Protein AF-A0AAX6FHN9-F1 (afdb_monomer_lite)

InterPro domains:
  IPR001114 Adenylosuccinate synthetase [MF_00011] (1-241)
  IPR001114 Adenylosuccinate synthetase [PF00709] (82-235)
  IPR001114 Adenylosuccinate synthetase [PTHR11846] (67-235)
  IPR001114 Adenylosuccinate synthetase [SM00788] (79-241)
  IPR018220 Adenylosuccinate synthase, GTP-binding site [PS01266] (86-93)
  IPR027417 P-loop containing nucleoside triphosphate hydrolase [SSF52540] (79-236)
  IPR033128 Adenylosuccinate synthase, active site [PS00513] (209-220)
  IPR042109 Adenylosuccinate synthetase, domain 1 [G3DSA:3.40.440.10] (77-227)

Foldseek 3Di:
DDDDDDDDDDDDDDDDDDDDDDDDDDDPDDDDDDDDDDDDDDDDDDDDDDDDDDDDDDDDDDPDDPPVVVVVLVPDDLDDDDDDPDDDDPQSLAVCCVSLVVHQEDEDAAEEQQHWHWDADPVRDTATDRHWRSNQQPLRHATEYHLRYEYAPVVVVVSCVVCVVVPRDPPPRYHYDQNHFYDDPVLLVVLVVVQVVCPVNHPPDPSRSRVVQVVCVVVVLTDGNNCVVVVVVVVVSVVVD

Structure (mmCIF, N/CA/C/O backbone):
data_AF-A0AAX6FHN9-F1
#
_entry.id   AF-A0AAX6FHN9-F1
#
loop_
_atom_site.group_PDB
_atom_site.id
_atom_site.type_symbol
_atom_site.label_atom_id
_atom_site.label_alt_id
_atom_site.label_comp_id
_atom_site.label_asym_id
_atom_site.label_entity_id
_atom_site.label_seq_id
_atom_site.pdbx_PDB_ins_code
_atom_site.Cartn_x
_atom_site.Cartn_y
_atom_site.Cartn_z
_atom_site.occupancy
_atom_site.B_iso_or_equiv
_atom_site.auth_seq_id
_atom_site.auth_comp_id
_atom_site.auth_asym_id
_atom_site.auth_atom_id
_atom_site.pdbx_PDB_model_num
ATOM 1 N N . MET A 1 1 ? 53.311 -1.504 -3.542 1.00 23.70 1 MET A N 1
ATOM 2 C CA . MET A 1 1 ? 54.221 -2.118 -4.532 1.00 23.70 1 MET A CA 1
ATOM 3 C C . MET A 1 1 ? 53.668 -3.511 -4.837 1.00 23.70 1 MET A C 1
ATOM 5 O O . MET A 1 1 ? 53.338 -4.208 -3.892 1.00 23.70 1 MET A O 1
ATOM 9 N N . VAL A 1 2 ? 53.443 -3.776 -6.130 1.00 21.58 2 VAL A N 1
ATOM 10 C CA . VAL A 1 2 ? 52.992 -4.984 -6.888 1.00 21.58 2 VAL A CA 1
ATOM 11 C C . VAL A 1 2 ? 53.207 -6.330 -6.136 1.00 21.58 2 VAL A C 1
ATOM 13 O O . VAL A 1 2 ? 54.227 -6.459 -5.478 1.00 21.58 2 VAL A O 1
ATOM 16 N N . ALA A 1 3 ? 52.339 -7.361 -6.141 1.00 22.22 3 ALA A N 1
ATOM 17 C CA . ALA A 1 3 ? 51.815 -8.104 -7.298 1.00 22.22 3 ALA A CA 1
ATOM 18 C C . ALA A 1 3 ? 50.735 -9.172 -6.938 1.00 22.22 3 ALA A C 1
ATOM 20 O O . ALA A 1 3 ? 50.858 -9.848 -5.924 1.00 22.22 3 ALA A O 1
ATOM 21 N N . THR A 1 4 ? 49.773 -9.357 -7.860 1.00 26.62 4 THR A N 1
ATOM 22 C CA . THR A 1 4 ? 49.170 -10.611 -8.404 1.00 26.62 4 THR A CA 1
ATOM 23 C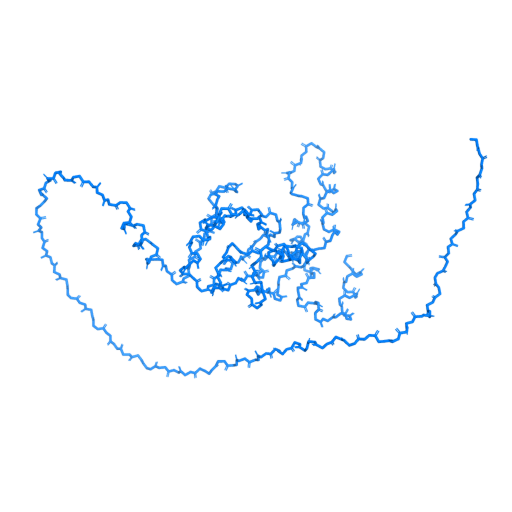 C . THR A 1 4 ? 48.577 -11.736 -7.534 1.00 26.62 4 THR A C 1
ATOM 25 O O . THR A 1 4 ? 49.255 -12.315 -6.695 1.00 26.62 4 THR A O 1
ATOM 28 N N . GLY A 1 5 ? 47.390 -12.216 -7.950 1.00 26.52 5 GLY A N 1
ATOM 29 C CA . GLY A 1 5 ? 46.959 -13.615 -7.780 1.00 26.52 5 GLY A CA 1
ATOM 30 C C . GLY A 1 5 ? 45.456 -13.847 -7.995 1.00 26.52 5 GLY A C 1
ATOM 31 O O . GLY A 1 5 ? 44.655 -13.506 -7.135 1.00 26.52 5 GLY A O 1
ATOM 32 N N . ALA A 1 6 ? 45.076 -14.428 -9.136 1.00 31.03 6 ALA A N 1
ATOM 33 C CA . ALA A 1 6 ? 43.717 -14.868 -9.464 1.00 31.03 6 ALA A CA 1
ATOM 34 C C . ALA A 1 6 ? 43.419 -16.273 -8.904 1.00 31.03 6 ALA A C 1
ATOM 36 O O . ALA A 1 6 ? 44.314 -17.112 -8.932 1.00 31.03 6 ALA A O 1
ATOM 37 N N . ALA A 1 7 ? 42.170 -16.543 -8.495 1.00 30.09 7 ALA A N 1
ATOM 38 C CA . ALA A 1 7 ? 41.490 -17.843 -8.640 1.00 30.09 7 ALA A CA 1
ATOM 39 C C . ALA A 1 7 ? 40.032 -17.774 -8.133 1.00 30.09 7 ALA A C 1
ATOM 41 O O . ALA A 1 7 ? 39.759 -17.396 -6.998 1.00 30.09 7 ALA A O 1
ATOM 42 N N . THR A 1 8 ? 39.101 -18.173 -8.994 1.00 34.66 8 THR A N 1
ATOM 43 C CA . THR A 1 8 ? 37.700 -18.532 -8.710 1.00 34.66 8 THR A CA 1
ATOM 44 C C . THR A 1 8 ? 37.586 -19.805 -7.863 1.00 34.66 8 THR A C 1
ATOM 46 O O . THR A 1 8 ? 38.362 -20.729 -8.110 1.00 34.66 8 THR A O 1
ATOM 49 N N . PRO A 1 9 ? 36.548 -19.959 -7.017 1.00 33.69 9 PRO A N 1
ATOM 50 C CA . PRO A 1 9 ? 36.094 -21.275 -6.589 1.00 33.69 9 PRO A CA 1
ATOM 51 C C . PRO A 1 9 ? 34.720 -21.630 -7.179 1.00 33.69 9 PRO A C 1
ATOM 53 O O . PRO A 1 9 ? 33.733 -20.907 -7.046 1.00 33.69 9 PRO A O 1
ATOM 56 N N . THR A 1 10 ? 34.690 -22.789 -7.826 1.00 31.02 10 THR A N 1
ATOM 57 C CA . THR A 1 10 ? 33.520 -23.599 -8.178 1.00 31.02 10 THR A CA 1
ATOM 58 C C . THR A 1 10 ? 32.867 -24.170 -6.914 1.00 31.02 10 THR A C 1
ATOM 60 O O . THR A 1 10 ? 33.570 -24.722 -6.069 1.00 31.02 10 THR A O 1
ATOM 63 N N . LEU A 1 11 ? 31.540 -24.067 -6.784 1.00 34.53 11 LEU A N 1
ATOM 64 C CA . LEU A 1 11 ? 30.763 -24.692 -5.706 1.00 34.53 11 LEU A CA 1
ATOM 65 C C . LEU A 1 11 ? 30.189 -26.034 -6.176 1.00 34.53 11 LEU A C 1
ATOM 67 O O . LEU A 1 11 ? 29.468 -26.087 -7.171 1.00 34.53 11 LEU A O 1
ATOM 71 N N . ASP A 1 12 ? 30.519 -27.091 -5.437 1.00 28.22 12 ASP A N 1
ATOM 72 C CA . ASP A 1 12 ? 30.036 -28.462 -5.618 1.00 28.22 12 ASP A CA 1
ATOM 73 C C . ASP A 1 12 ? 28.761 -28.687 -4.764 1.00 28.22 12 ASP A C 1
ATOM 75 O O . ASP A 1 12 ? 28.705 -28.196 -3.629 1.00 28.22 12 ASP A O 1
ATOM 79 N N . PRO A 1 13 ? 27.713 -29.383 -5.252 1.00 34.19 13 PRO A N 1
ATOM 80 C CA . PRO A 1 13 ? 26.389 -29.358 -4.645 1.00 34.19 13 PRO A CA 1
ATOM 81 C C . PRO A 1 13 ? 26.069 -30.652 -3.884 1.00 34.19 13 PRO A C 1
ATOM 83 O O . PRO A 1 13 ? 25.218 -31.418 -4.316 1.00 34.19 13 PRO A O 1
ATOM 86 N N . THR A 1 14 ? 26.675 -30.903 -2.722 1.00 34.16 14 THR A N 1
ATOM 87 C CA . THR A 1 14 ? 26.220 -31.995 -1.833 1.00 34.16 14 THR A CA 1
ATOM 88 C C . THR A 1 14 ? 26.536 -31.730 -0.359 1.00 34.16 14 THR A C 1
ATOM 90 O O . THR A 1 14 ? 27.521 -32.235 0.170 1.00 34.16 14 THR A O 1
ATOM 93 N N . SER A 1 15 ? 25.666 -30.993 0.338 1.00 27.16 15 SER A N 1
ATOM 94 C CA . SER A 1 15 ? 25.536 -31.083 1.804 1.00 27.16 15 SER A CA 1
ATOM 95 C C . SER A 1 15 ? 24.219 -30.455 2.281 1.00 27.16 15 SER A C 1
ATOM 97 O O . SER A 1 15 ? 24.188 -29.325 2.762 1.00 27.16 15 SER A O 1
ATOM 99 N N . PHE A 1 16 ? 23.109 -31.182 2.150 1.00 28.16 16 PHE A N 1
ATOM 100 C CA . PHE A 1 16 ? 21.873 -30.877 2.877 1.00 28.16 16 PHE A CA 1
ATOM 101 C C . PHE A 1 16 ? 21.654 -31.983 3.910 1.00 28.16 16 PHE A C 1
ATOM 103 O O . PHE A 1 16 ? 21.097 -33.038 3.611 1.00 28.16 16 PHE A O 1
ATOM 110 N N . SER A 1 17 ? 22.153 -31.762 5.127 1.00 28.03 17 SER A N 1
ATOM 111 C CA . SER A 1 17 ? 21.820 -32.588 6.284 1.00 28.03 17 SER A CA 1
ATOM 112 C C . SER A 1 17 ? 20.508 -32.109 6.900 1.00 28.03 17 SER A C 1
ATOM 114 O O . SER A 1 17 ? 20.312 -30.931 7.186 1.00 28.03 17 SER A O 1
ATOM 116 N N . SER A 1 18 ? 19.624 -33.076 7.086 1.00 28.38 18 SER A N 1
ATOM 117 C CA . SER A 1 18 ? 18.276 -33.025 7.637 1.00 28.38 18 SER A CA 1
ATOM 118 C C . SER A 1 18 ? 18.149 -32.492 9.072 1.00 28.38 18 SER A C 1
ATOM 120 O O . SER A 1 18 ? 19.030 -32.701 9.901 1.00 28.38 18 SER A O 1
ATOM 122 N N . SER A 1 19 ? 16.928 -32.018 9.364 1.00 25.41 19 SER A N 1
ATOM 123 C CA . SER A 1 19 ? 16.314 -31.621 10.650 1.00 25.41 19 SER A CA 1
ATOM 124 C C . SER A 1 19 ? 16.340 -30.102 10.884 1.00 25.41 19 SER A C 1
ATOM 126 O O . SER A 1 19 ? 17.380 -29.473 10.869 1.00 25.41 19 SER A O 1
ATOM 128 N N . SER A 1 20 ? 15.210 -29.412 11.028 1.00 27.66 20 SER A N 1
ATOM 129 C CA . SER A 1 20 ? 14.087 -29.712 11.913 1.00 27.66 20 SER A CA 1
ATOM 130 C C . SER A 1 20 ? 12.792 -29.010 11.453 1.00 27.66 20 SER A C 1
ATOM 132 O O . SER A 1 20 ? 12.779 -28.142 10.587 1.00 27.66 20 SER A O 1
ATOM 134 N N . ARG A 1 21 ? 11.674 -29.494 11.995 1.00 26.92 21 ARG A N 1
ATOM 135 C CA . ARG A 1 21 ? 10.278 -29.286 11.585 1.00 26.92 21 ARG A CA 1
ATOM 136 C C . ARG A 1 21 ? 9.822 -27.826 11.656 1.00 26.92 21 ARG A C 1
ATOM 138 O O . ARG A 1 21 ? 9.913 -27.207 12.707 1.00 26.92 21 ARG A O 1
ATOM 145 N N . CYS A 1 22 ? 9.144 -27.370 10.606 1.00 26.81 22 CYS A N 1
ATOM 146 C CA . CYS A 1 22 ? 8.198 -26.260 10.672 1.00 26.81 22 CYS A CA 1
ATOM 147 C C . CYS A 1 22 ? 6.777 -26.823 10.499 1.00 26.81 22 CYS A C 1
ATOM 149 O O . CYS A 1 22 ? 6.495 -27.409 9.451 1.00 26.81 22 CYS A O 1
ATOM 151 N N . PRO A 1 23 ? 5.868 -26.701 11.483 1.00 32.91 23 PRO A N 1
ATOM 152 C CA . PRO A 1 23 ? 4.467 -27.002 11.262 1.00 32.91 23 PRO A CA 1
ATOM 153 C C . PRO A 1 23 ? 3.638 -25.733 11.455 1.00 32.91 23 PRO A C 1
ATOM 155 O O . PRO A 1 23 ? 3.250 -25.423 12.574 1.00 32.91 23 PRO A O 1
ATOM 158 N N . ARG A 1 24 ? 3.292 -25.031 10.371 1.00 28.05 24 ARG A N 1
ATOM 159 C CA . ARG A 1 24 ? 2.046 -24.246 10.315 1.00 28.05 24 ARG A CA 1
ATOM 160 C C . ARG A 1 24 ? 1.399 -24.419 8.947 1.00 28.05 24 ARG A C 1
ATOM 162 O O . ARG A 1 24 ? 1.746 -23.767 7.969 1.00 28.05 24 ARG A O 1
ATOM 169 N N . ARG A 1 25 ? 0.470 -25.376 8.900 1.00 27.17 25 ARG A N 1
ATOM 170 C CA . ARG A 1 25 ? -0.484 -25.572 7.808 1.00 27.17 25 ARG A CA 1
ATOM 171 C C . ARG A 1 25 ? -1.287 -24.284 7.620 1.00 27.17 25 ARG A C 1
ATOM 173 O O . ARG A 1 25 ? -1.947 -23.837 8.553 1.00 27.17 25 ARG A O 1
ATOM 180 N N . PHE A 1 26 ? -1.274 -23.740 6.409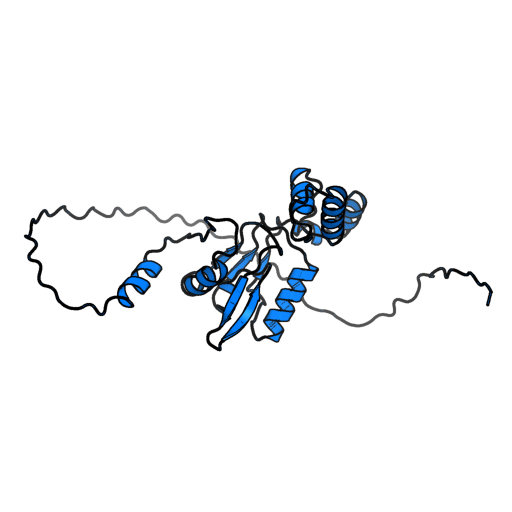 1.00 26.72 26 PHE A N 1
ATOM 181 C CA . PHE A 1 26 ? -2.297 -22.803 5.955 1.00 26.72 26 PHE A CA 1
ATOM 182 C C . PHE A 1 26 ? -3.621 -23.565 5.863 1.00 26.72 26 PHE A C 1
ATOM 184 O O . PHE A 1 26 ? -3.808 -24.387 4.967 1.00 26.72 26 PHE A O 1
ATOM 191 N N . ASN A 1 27 ? -4.527 -23.327 6.809 1.00 26.12 27 ASN A N 1
ATOM 192 C CA . ASN A 1 27 ? -5.896 -23.813 6.716 1.00 26.12 27 ASN A CA 1
ATOM 193 C C . ASN A 1 27 ? -6.714 -22.715 6.026 1.00 26.12 27 ASN A C 1
ATOM 195 O O . ASN A 1 27 ? -7.140 -21.752 6.659 1.00 26.12 27 ASN A O 1
ATOM 199 N N . ALA A 1 28 ? -6.873 -22.816 4.707 1.00 33.00 28 ALA A N 1
ATOM 200 C CA . ALA A 1 28 ? -7.785 -21.957 3.962 1.00 33.00 28 ALA A CA 1
ATOM 201 C C . ALA A 1 28 ? -9.222 -22.422 4.244 1.00 33.00 28 ALA A C 1
ATOM 203 O O . ALA A 1 28 ? -9.753 -23.301 3.567 1.00 33.00 28 ALA A O 1
ATOM 204 N N . GLY A 1 29 ? -9.825 -21.864 5.295 1.00 26.36 29 GLY A N 1
ATOM 205 C CA . GLY A 1 29 ? -11.238 -22.043 5.606 1.00 26.36 29 GLY A CA 1
ATOM 206 C C . GLY A 1 29 ? -12.097 -21.401 4.522 1.00 26.36 29 GLY A C 1
ATOM 207 O O . GLY A 1 29 ? -12.174 -20.182 4.407 1.00 26.36 29 GLY A O 1
ATOM 208 N N . PHE A 1 30 ? -12.719 -22.240 3.705 1.00 34.41 30 PHE A N 1
ATOM 209 C CA . PHE A 1 30 ? -13.700 -21.863 2.700 1.00 34.41 30 PHE A CA 1
ATOM 210 C C . PHE A 1 30 ? -15.058 -21.712 3.397 1.00 34.41 30 PHE A C 1
ATOM 212 O O . PHE A 1 30 ? -15.614 -22.708 3.858 1.00 34.41 30 PHE A O 1
ATOM 219 N N . LEU A 1 31 ? -15.609 -20.497 3.478 1.00 28.62 31 LEU A N 1
ATOM 220 C CA . LEU A 1 31 ? -17.007 -20.301 3.871 1.00 28.62 31 LEU A CA 1
ATOM 221 C C . LEU A 1 31 ? -17.810 -19.841 2.652 1.00 28.62 31 LEU A C 1
ATOM 223 O O . LEU A 1 31 ? -17.699 -18.713 2.178 1.00 28.62 31 LEU A O 1
ATOM 227 N N . LYS A 1 32 ? -18.602 -20.769 2.116 1.00 29.52 32 LYS A N 1
ATOM 228 C CA . LYS A 1 32 ? -19.580 -20.542 1.053 1.00 29.52 32 LYS A CA 1
ATOM 229 C C . LYS A 1 32 ? -20.821 -19.926 1.715 1.00 29.52 32 LYS A C 1
ATOM 231 O O . LYS A 1 32 ? -21.483 -20.605 2.493 1.00 29.52 32 LYS A O 1
ATOM 236 N N . MET A 1 33 ? -21.108 -18.650 1.459 1.00 29.11 33 MET A N 1
ATOM 237 C CA . MET A 1 33 ? -22.317 -17.984 1.970 1.00 29.11 33 MET A CA 1
ATOM 238 C C . MET A 1 33 ? -23.579 -18.640 1.371 1.00 29.11 33 MET A C 1
ATOM 240 O O . MET A 1 33 ? -23.647 -18.776 0.145 1.00 29.11 33 MET A O 1
ATOM 244 N N . PRO A 1 34 ? -24.582 -19.041 2.175 1.00 30.53 34 PRO A N 1
ATOM 245 C CA . PRO A 1 34 ? -25.867 -19.485 1.653 1.00 30.53 34 PRO A CA 1
ATOM 246 C C . PRO A 1 34 ? -26.721 -18.274 1.263 1.00 30.53 34 PRO A C 1
ATOM 248 O O . PRO A 1 34 ? -26.955 -17.363 2.054 1.00 30.53 34 PRO A O 1
ATOM 251 N N . THR A 1 35 ? -27.206 -18.271 0.026 1.00 32.78 35 THR A N 1
ATOM 252 C CA . THR A 1 35 ? -28.190 -17.308 -0.469 1.00 32.78 35 THR A CA 1
ATOM 253 C C . THR A 1 35 ? -29.560 -17.691 0.093 1.00 32.78 35 THR A C 1
ATOM 255 O O . THR A 1 35 ? -30.188 -18.628 -0.394 1.00 32.78 35 THR A O 1
ATOM 258 N N . GLN A 1 36 ? -30.027 -16.996 1.130 1.00 33.56 36 GLN A N 1
ATOM 259 C CA . GLN A 1 36 ? -31.427 -17.050 1.555 1.00 33.56 36 GLN A CA 1
ATOM 260 C C . GLN A 1 36 ? -32.093 -15.711 1.233 1.00 33.56 36 GLN A C 1
ATOM 262 O O . GLN A 1 36 ? -31.712 -14.667 1.759 1.00 33.56 36 GLN A O 1
ATOM 267 N N . LEU A 1 37 ? -33.067 -15.755 0.319 1.00 32.59 37 LEU A N 1
ATOM 268 C CA . LEU A 1 37 ? -33.987 -14.654 0.045 1.00 32.59 37 LEU A CA 1
ATOM 269 C C . LEU A 1 37 ? -34.859 -14.397 1.283 1.00 32.59 37 LEU A C 1
ATOM 271 O O . LEU A 1 37 ? -35.509 -15.319 1.774 1.00 32.59 37 LEU A O 1
ATOM 275 N N . LEU A 1 38 ? -34.937 -13.141 1.723 1.00 32.97 38 LEU A N 1
ATOM 276 C CA . LEU A 1 38 ? -35.973 -12.657 2.640 1.00 32.97 38 LEU A CA 1
ATOM 277 C C . LEU A 1 38 ? -36.993 -11.804 1.862 1.00 32.97 38 LEU A C 1
ATOM 279 O O . LEU A 1 38 ? -36.591 -11.062 0.961 1.00 32.97 38 LEU A O 1
ATOM 283 N N . PRO A 1 39 ? -38.301 -11.902 2.167 1.00 31.27 39 PRO A N 1
ATOM 284 C CA . PRO A 1 39 ? -39.349 -11.212 1.423 1.00 31.27 39 PRO A CA 1
ATOM 285 C C . PRO A 1 39 ? -39.454 -9.728 1.801 1.00 31.27 39 PRO A C 1
ATOM 287 O O . PRO A 1 39 ? -39.209 -9.327 2.938 1.00 31.27 39 PRO A O 1
ATOM 290 N N . ALA A 1 40 ? -39.854 -8.917 0.821 1.00 35.28 40 ALA A N 1
ATOM 291 C CA . ALA A 1 40 ? -40.070 -7.484 0.956 1.00 35.28 40 ALA A CA 1
ATOM 292 C C . ALA A 1 40 ? -41.289 -7.180 1.843 1.00 35.28 40 ALA A C 1
ATOM 294 O O . ALA A 1 40 ? -42.410 -7.564 1.520 1.00 35.28 40 ALA A O 1
ATOM 295 N N . THR A 1 41 ? -41.077 -6.441 2.932 1.00 32.59 41 THR A N 1
ATOM 296 C CA . THR A 1 41 ? -42.153 -5.796 3.696 1.00 32.59 41 THR A CA 1
ATOM 297 C C . THR A 1 41 ? -42.128 -4.294 3.443 1.00 32.59 41 THR A C 1
ATOM 299 O O . THR A 1 41 ? -41.147 -3.621 3.769 1.00 32.59 41 THR A O 1
ATOM 302 N N . GLU A 1 42 ? -43.215 -3.789 2.864 1.00 38.91 42 GLU A N 1
ATOM 303 C CA . GLU A 1 42 ? -43.507 -2.372 2.659 1.00 38.91 42 GLU A CA 1
ATOM 304 C C . GLU A 1 42 ? -43.404 -1.583 3.973 1.00 38.91 42 GLU A C 1
ATOM 306 O O . GLU A 1 42 ? -43.927 -1.997 5.009 1.00 38.91 42 GLU A O 1
ATOM 311 N N . ARG A 1 43 ? -42.757 -0.412 3.938 1.00 31.78 43 ARG A N 1
ATOM 312 C CA . ARG A 1 43 ? -42.855 0.586 5.011 1.00 31.78 43 ARG A CA 1
ATOM 313 C C . ARG A 1 43 ? -43.285 1.931 4.437 1.00 31.78 43 ARG A C 1
ATOM 315 O O . ARG A 1 43 ? -42.638 2.511 3.571 1.00 31.78 43 ARG A O 1
ATOM 322 N N . SER A 1 44 ? -44.428 2.374 4.944 1.00 29.41 44 SER A N 1
ATOM 323 C CA . SER A 1 44 ? -45.159 3.605 4.663 1.00 29.41 44 SER A CA 1
ATOM 324 C C . SER A 1 44 ? -44.344 4.882 4.906 1.00 29.41 44 SER A C 1
ATOM 326 O O . SER A 1 44 ? -43.624 4.991 5.898 1.00 29.41 44 SER A O 1
ATOM 328 N N . ARG A 1 45 ? -44.533 5.883 4.036 1.00 32.31 45 ARG A N 1
ATOM 329 C CA . ARG A 1 45 ? -43.996 7.251 4.175 1.00 32.31 45 ARG A CA 1
ATOM 330 C C . ARG A 1 45 ? -44.619 7.982 5.380 1.00 32.31 45 ARG A C 1
ATOM 332 O O . ARG A 1 45 ? -45.834 7.880 5.551 1.00 32.31 45 ARG A O 1
ATOM 339 N N . PRO A 1 46 ? -43.866 8.785 6.156 1.00 35.97 46 PRO A N 1
ATOM 340 C CA . PRO A 1 46 ? -44.461 9.686 7.138 1.00 35.97 46 PRO A CA 1
ATOM 341 C C . PRO A 1 46 ? -44.936 11.003 6.479 1.00 35.97 46 PRO A C 1
ATOM 343 O O . PRO A 1 46 ? -44.447 11.369 5.406 1.00 35.97 46 PRO A O 1
ATOM 346 N N . PRO A 1 47 ? -45.902 11.719 7.088 1.00 34.56 47 PRO A N 1
ATOM 347 C CA . PRO A 1 47 ? -46.597 12.835 6.452 1.00 34.56 47 PRO A CA 1
ATOM 348 C C . PRO A 1 47 ? -45.828 14.161 6.545 1.00 34.56 47 PRO A C 1
ATOM 350 O O . PRO A 1 47 ? -45.170 14.466 7.538 1.00 34.56 47 PRO A O 1
ATOM 353 N N . SER A 1 48 ? -45.994 14.996 5.518 1.00 35.34 48 SER A N 1
ATOM 354 C CA . SER A 1 48 ? -45.526 16.381 5.467 1.00 35.34 48 SER A CA 1
ATOM 355 C C . SER A 1 48 ? -46.306 17.267 6.444 1.00 35.34 48 SER A C 1
ATOM 357 O O . SER A 1 48 ? -47.521 17.419 6.303 1.00 35.34 48 SER A O 1
ATOM 359 N N . ARG A 1 49 ? -45.620 17.912 7.394 1.00 32.09 49 ARG A N 1
ATOM 360 C CA . ARG A 1 49 ? -46.195 18.990 8.211 1.00 32.09 49 ARG A CA 1
ATOM 361 C C . ARG A 1 49 ? -45.416 20.285 8.026 1.00 32.09 49 ARG A C 1
ATOM 363 O O . ARG A 1 49 ? -44.283 20.429 8.466 1.00 32.09 49 ARG A O 1
ATOM 370 N N . SER A 1 50 ? -46.082 21.233 7.381 1.00 40.03 50 SER A N 1
ATOM 371 C CA . SER A 1 50 ? -45.724 22.643 7.313 1.00 40.03 50 SER A CA 1
ATOM 372 C C . SER A 1 50 ? -45.923 23.310 8.672 1.00 40.03 50 SER A C 1
ATOM 374 O O . SER A 1 50 ? -47.050 23.335 9.159 1.00 40.03 50 SER A O 1
ATOM 376 N N . PHE A 1 51 ? -44.890 23.932 9.236 1.00 30.52 51 PHE A N 1
ATOM 377 C CA . PHE A 1 51 ? -45.071 24.985 10.237 1.00 30.52 51 PHE A CA 1
ATOM 378 C C . PHE A 1 51 ? -43.980 26.046 10.086 1.00 30.52 51 PHE A C 1
ATOM 380 O O . PHE A 1 51 ? -42.820 25.840 10.429 1.00 30.52 51 PHE A O 1
ATOM 387 N N . ARG A 1 52 ? -44.382 27.209 9.559 1.00 41.88 52 ARG A N 1
ATOM 388 C CA . ARG A 1 52 ? -43.632 28.460 9.683 1.00 41.88 52 ARG A CA 1
ATOM 389 C C . ARG A 1 52 ? -43.541 28.811 11.168 1.00 41.88 52 ARG A C 1
ATOM 391 O O . ARG A 1 52 ? -44.578 28.960 11.815 1.00 41.88 52 ARG A O 1
ATOM 398 N N . LYS A 1 53 ? -42.333 29.030 11.686 1.00 32.34 53 LYS A N 1
ATOM 399 C CA . LYS A 1 53 ? -42.132 29.803 12.914 1.00 32.34 53 LYS A CA 1
ATOM 400 C C . LYS A 1 53 ? -40.948 30.753 12.754 1.00 32.34 53 LYS A C 1
ATOM 402 O O . LYS A 1 53 ? -39.953 30.454 12.109 1.00 32.34 53 LYS A O 1
ATOM 407 N N . ARG A 1 54 ? -41.203 31.947 13.268 1.00 33.12 54 ARG A N 1
ATOM 408 C CA . ARG A 1 54 ? -40.487 33.214 13.174 1.00 33.12 54 ARG A CA 1
ATOM 409 C C . ARG A 1 54 ? -39.125 33.109 13.874 1.00 33.12 54 ARG A C 1
ATOM 411 O O . ARG A 1 54 ? -39.081 32.623 14.998 1.00 33.12 54 ARG A O 1
ATOM 418 N N . LEU A 1 55 ? -38.050 33.546 13.210 1.00 30.25 55 LEU A N 1
ATOM 419 C CA . LEU A 1 55 ? -36.740 33.737 13.836 1.00 30.25 55 LEU A CA 1
ATOM 420 C C . LEU A 1 55 ? -36.822 34.921 14.803 1.00 30.25 55 LEU A C 1
ATOM 422 O O . LEU A 1 55 ? -37.074 36.045 14.374 1.00 30.25 55 LEU A O 1
ATOM 426 N N . GLU A 1 56 ? -36.557 34.666 16.077 1.00 31.03 56 GLU A N 1
ATOM 427 C CA . GLU A 1 56 ? -36.065 35.679 17.006 1.00 31.03 56 GLU A CA 1
ATOM 428 C C . GLU A 1 56 ? -34.628 35.305 17.365 1.00 31.03 56 GLU A C 1
ATOM 430 O O . GLU A 1 56 ? -34.336 34.182 17.776 1.00 31.03 56 GLU A O 1
ATOM 435 N N . CYS A 1 57 ? -33.723 36.246 17.114 1.00 27.34 57 CYS A N 1
ATOM 436 C CA . CYS A 1 57 ? -32.306 36.134 17.405 1.00 27.34 57 CYS A CA 1
ATOM 437 C C . CYS A 1 57 ? -32.098 36.562 18.861 1.00 27.34 57 CYS A C 1
ATOM 439 O O . CYS A 1 57 ? -32.320 37.724 19.192 1.00 27.34 57 CYS A O 1
ATOM 441 N N . SER A 1 58 ? -31.688 35.634 19.723 1.00 27.91 58 SER A N 1
ATOM 442 C CA . SER A 1 58 ? -31.136 35.965 21.035 1.00 27.91 58 SER A CA 1
ATOM 443 C C . SER A 1 58 ? -29.801 35.255 21.180 1.00 27.91 58 SER A C 1
ATOM 445 O O . SER A 1 58 ? -29.712 34.029 21.096 1.00 27.91 58 SER A O 1
ATOM 447 N N . ALA A 1 59 ? -28.751 36.062 21.299 1.00 42.75 59 ALA A N 1
ATOM 448 C CA . ALA A 1 59 ? -27.382 35.623 21.460 1.00 42.75 59 ALA A CA 1
ATOM 449 C C . ALA A 1 59 ? -27.218 34.924 22.814 1.00 42.75 59 ALA A C 1
ATOM 451 O O . ALA A 1 59 ? -27.361 35.553 23.861 1.00 42.75 59 ALA A O 1
ATOM 452 N N . VAL A 1 60 ? -26.871 33.637 22.789 1.00 33.12 60 VAL A N 1
ATOM 453 C CA . VAL A 1 60 ? -26.382 32.916 23.967 1.00 33.12 60 VAL A CA 1
ATOM 454 C C . VAL A 1 60 ? -25.123 32.151 23.572 1.00 33.12 60 VAL A C 1
ATOM 456 O O . VAL A 1 60 ? -25.088 31.453 22.560 1.00 33.12 60 VAL A O 1
ATOM 459 N N . ALA A 1 61 ? -24.070 32.375 24.354 1.00 39.50 61 ALA A N 1
ATOM 460 C CA . ALA A 1 61 ? -22.712 31.892 24.160 1.00 39.50 61 ALA A CA 1
ATOM 461 C C . ALA A 1 61 ? -22.632 30.369 23.958 1.00 39.50 61 ALA A C 1
ATOM 463 O O . ALA A 1 61 ? -23.275 29.599 24.668 1.00 39.50 61 ALA A O 1
ATOM 464 N N . ALA A 1 62 ? -21.804 29.946 23.002 1.00 35.41 62 ALA A N 1
ATOM 465 C CA . ALA A 1 62 ? -21.635 28.552 22.619 1.00 35.41 62 ALA A CA 1
ATOM 466 C C . ALA A 1 62 ? -20.542 27.841 23.437 1.00 35.41 62 ALA A C 1
ATOM 468 O O . ALA A 1 62 ? -19.381 28.251 23.393 1.00 35.41 62 ALA A O 1
ATOM 469 N N . PRO A 1 63 ? -20.860 26.679 24.028 1.00 43.66 63 PRO A N 1
ATOM 470 C CA . PRO A 1 63 ? -19.942 25.560 24.123 1.00 43.66 63 PRO A CA 1
ATOM 471 C C . PRO A 1 63 ? -20.486 24.432 23.226 1.00 43.66 63 PRO A C 1
ATOM 473 O O . PRO A 1 63 ? -21.220 23.568 23.688 1.00 43.66 63 PRO A O 1
ATOM 476 N N . ALA A 1 64 ? -20.190 24.464 21.919 1.00 40.66 64 ALA A N 1
ATOM 477 C CA . ALA A 1 64 ? -20.824 23.566 20.933 1.00 40.66 64 ALA A CA 1
ATOM 478 C C . ALA A 1 64 ? -19.852 22.739 20.063 1.00 40.66 64 ALA A C 1
ATOM 480 O O . ALA A 1 64 ? -20.284 22.036 19.158 1.00 40.66 64 ALA A O 1
ATOM 481 N N . ALA A 1 65 ? -18.539 22.773 20.313 1.00 46.81 65 ALA A N 1
ATOM 482 C CA . ALA A 1 65 ? -17.572 22.171 19.383 1.00 46.81 65 ALA A CA 1
ATOM 483 C C . ALA A 1 65 ? -17.383 20.643 19.526 1.00 46.81 65 ALA A C 1
ATOM 485 O O . ALA A 1 65 ? -16.903 19.996 18.596 1.00 46.81 65 ALA A O 1
ATOM 486 N N . VAL A 1 66 ? -17.730 20.055 20.678 1.00 49.19 66 VAL A N 1
ATOM 487 C CA . VAL A 1 66 ? -17.525 18.612 20.930 1.00 49.19 66 VAL A CA 1
ATOM 488 C C . VAL A 1 66 ? -18.718 17.780 20.436 1.00 49.19 66 VAL A C 1
ATOM 490 O O . VAL A 1 66 ? -18.518 16.696 19.897 1.00 49.19 66 VAL A O 1
ATOM 493 N N . GLY A 1 67 ? -19.943 18.314 20.533 1.00 44.94 67 GLY A N 1
ATOM 494 C CA . GLY A 1 67 ? -21.170 17.629 20.104 1.00 44.94 67 GLY A CA 1
ATOM 495 C C . GLY A 1 67 ? -21.305 17.484 18.583 1.00 44.94 67 GLY A C 1
ATOM 496 O O . GLY A 1 67 ? -21.605 16.398 18.100 1.00 44.94 67 GLY A O 1
ATOM 497 N N . GLU A 1 68 ? -20.984 18.531 17.813 1.00 55.97 68 GLU A N 1
ATOM 498 C CA . GLU A 1 68 ? -21.069 18.490 16.340 1.00 55.97 68 GLU A CA 1
ATOM 499 C C . GLU A 1 68 ? -20.087 17.495 15.697 1.00 55.97 68 GLU A C 1
ATOM 501 O O . GLU A 1 68 ? -20.361 16.941 14.631 1.00 55.97 68 GLU A O 1
ATOM 506 N N . LYS A 1 69 ? -18.914 17.272 16.309 1.00 54.69 69 LYS A N 1
ATOM 507 C CA . LYS A 1 69 ? -17.893 16.363 15.758 1.00 54.69 69 LYS A CA 1
ATOM 508 C C . LYS A 1 69 ? -18.337 14.903 15.804 1.00 54.69 69 LYS A C 1
ATOM 510 O O . LYS A 1 69 ? -18.124 14.191 14.827 1.00 54.69 69 LYS A O 1
ATOM 515 N N . ALA A 1 70 ? -18.960 14.479 16.903 1.00 58.53 70 ALA A N 1
ATOM 516 C CA . ALA A 1 70 ? -19.453 13.114 17.060 1.00 58.53 70 ALA A CA 1
ATOM 517 C C . ALA A 1 70 ? -20.615 12.814 16.093 1.00 58.53 70 ALA A C 1
ATOM 519 O O . ALA A 1 70 ? -20.641 11.752 15.472 1.00 58.53 70 ALA A O 1
ATOM 520 N N . GLU A 1 71 ? -21.520 13.778 15.876 1.00 64.31 71 GLU A N 1
ATOM 521 C CA . GLU A 1 71 ? -22.621 13.641 14.908 1.00 64.31 71 GLU A CA 1
ATOM 522 C C . GLU A 1 71 ? -22.126 13.487 13.461 1.00 64.31 71 GLU A C 1
ATOM 524 O O . GLU A 1 71 ? -22.679 12.704 12.684 1.00 64.31 71 GLU A O 1
ATOM 529 N N . ARG A 1 72 ? -21.045 14.182 13.082 1.00 73.81 72 ARG A N 1
ATOM 530 C CA . ARG A 1 72 ? -20.464 14.056 11.734 1.00 73.81 72 ARG A CA 1
ATOM 531 C C . ARG A 1 72 ? -19.861 12.681 11.468 1.00 73.81 72 ARG A C 1
ATOM 533 O O . ARG A 1 72 ? -19.951 12.213 10.340 1.00 73.81 72 ARG A O 1
ATOM 540 N N . ILE A 1 73 ? -19.281 12.024 12.470 1.00 79.00 73 ILE A N 1
ATOM 541 C CA . ILE A 1 73 ? -18.674 10.701 12.273 1.00 79.00 73 ILE A CA 1
ATOM 542 C C . ILE A 1 73 ? -19.758 9.620 12.179 1.00 79.00 73 ILE A C 1
ATOM 544 O O . ILE A 1 73 ? -19.704 8.769 11.295 1.00 79.00 73 ILE A O 1
ATOM 548 N N . GLY A 1 74 ? -20.808 9.723 13.000 1.00 76.81 74 GLY A N 1
ATOM 549 C CA . GLY A 1 74 ? -21.956 8.811 12.946 1.00 76.81 74 GLY A CA 1
ATOM 550 C C . GLY A 1 74 ? -22.850 8.958 11.705 1.00 76.81 74 GLY A C 1
ATOM 551 O O . GLY A 1 74 ? -23.697 8.103 11.468 1.00 76.81 74 GLY A O 1
ATOM 552 N N . SER A 1 75 ? -22.678 10.018 10.905 1.00 87.25 75 SER A N 1
ATOM 553 C CA . SER A 1 75 ? -23.441 10.239 9.662 1.00 87.25 75 SER A CA 1
ATOM 554 C C . SER A 1 75 ? -22.741 9.726 8.400 1.00 87.25 75 SER A C 1
ATOM 556 O O . SER A 1 75 ? -23.289 9.843 7.300 1.00 87.25 75 SER A O 1
ATOM 558 N N . LEU A 1 76 ? -21.542 9.152 8.535 1.00 91.31 76 LEU A N 1
ATOM 559 C CA . LEU A 1 76 ? -20.827 8.560 7.412 1.00 91.31 76 LEU A CA 1
ATOM 560 C C . LEU A 1 76 ? -21.591 7.361 6.843 1.00 91.31 76 LEU A C 1
ATOM 562 O O . LEU A 1 76 ? -22.234 6.589 7.551 1.00 91.31 76 LEU A O 1
ATOM 566 N N . SER A 1 77 ? -21.514 7.207 5.523 1.00 94.50 77 SER A N 1
ATOM 567 C CA . SER A 1 77 ? -22.124 6.067 4.845 1.00 94.50 77 SER A CA 1
ATOM 568 C C . SER A 1 77 ? -21.348 4.778 5.127 1.00 94.50 77 SER A C 1
ATOM 570 O O . SER A 1 77 ? -20.161 4.824 5.458 1.00 94.50 77 SER A O 1
ATOM 572 N N . GLN A 1 78 ? -21.994 3.631 4.892 1.00 94.06 78 GLN A N 1
ATOM 573 C CA . GLN A 1 78 ? -21.399 2.301 5.074 1.00 94.06 78 GLN A CA 1
ATOM 574 C C . GLN A 1 78 ? -20.044 2.135 4.362 1.00 94.06 78 GLN A C 1
ATOM 576 O O . GLN A 1 78 ? -19.180 1.412 4.846 1.00 94.06 78 GLN A O 1
ATOM 581 N N . VAL A 1 79 ? -19.846 2.802 3.219 1.00 95.38 79 VAL A N 1
ATOM 582 C CA . VAL A 1 79 ? -18.585 2.786 2.471 1.00 95.38 79 VAL A CA 1
ATOM 583 C C . VAL A 1 79 ? -18.128 4.220 2.252 1.00 95.38 79 VAL A C 1
ATOM 585 O O . VAL A 1 79 ? -18.625 4.917 1.372 1.00 95.38 79 VAL A O 1
ATOM 588 N N . SER A 1 80 ? -17.162 4.653 3.056 1.00 95.12 80 SER A N 1
ATOM 589 C CA . SER A 1 80 ? -16.609 6.006 3.006 1.00 95.12 80 SER A CA 1
ATOM 590 C C . SER A 1 80 ? -15.146 5.984 2.557 1.00 95.12 80 SER A C 1
ATOM 592 O O . SER A 1 80 ? -14.431 5.007 2.775 1.00 95.12 80 SER A O 1
ATOM 594 N N . GLY A 1 81 ? -14.696 7.053 1.895 1.00 94.25 81 GLY A N 1
ATOM 595 C CA . GLY A 1 81 ? -13.345 7.151 1.341 1.00 94.25 81 GLY A CA 1
ATOM 596 C C . GLY A 1 81 ? -12.661 8.459 1.718 1.00 94.25 81 GLY A C 1
ATOM 597 O O . GLY A 1 81 ? -13.275 9.522 1.671 1.00 94.25 81 GLY A O 1
ATOM 598 N N . VAL A 1 82 ? -11.373 8.378 2.054 1.00 93.62 82 VAL A N 1
ATOM 599 C CA . VAL A 1 82 ? -10.517 9.542 2.314 1.00 93.62 82 VAL A CA 1
ATOM 600 C C . VAL A 1 82 ? -9.540 9.700 1.154 1.00 93.62 82 VAL A C 1
ATOM 602 O O . VAL A 1 82 ? -8.755 8.799 0.860 1.00 93.62 82 VAL A O 1
ATOM 605 N N . LEU A 1 83 ? -9.588 10.851 0.486 1.00 93.50 83 LEU A N 1
ATOM 606 C CA . LEU A 1 83 ? -8.782 11.159 -0.696 1.00 93.50 83 LEU A CA 1
ATOM 607 C C . LEU A 1 83 ? -8.005 12.460 -0.483 1.00 93.50 83 LEU A C 1
ATOM 609 O O . LEU A 1 83 ? -8.418 13.325 0.286 1.00 93.50 83 LEU A O 1
ATOM 613 N N . GLY A 1 84 ? -6.863 12.581 -1.157 1.00 92.00 84 GLY A N 1
ATOM 614 C CA . GLY A 1 84 ? -6.085 13.820 -1.176 1.00 92.00 84 GLY A CA 1
ATOM 615 C C . GLY A 1 84 ? -6.630 14.735 -2.256 1.00 92.00 84 GLY A C 1
ATOM 616 O O . GLY A 1 84 ? -6.904 14.267 -3.359 1.00 92.00 84 GLY A O 1
ATOM 617 N N . SER A 1 85 ? -6.814 16.011 -1.938 1.00 92.50 85 SER A N 1
ATOM 618 C CA . SER A 1 85 ? -7.275 17.017 -2.898 1.00 92.50 85 SER A CA 1
ATOM 619 C C . SER A 1 85 ? -6.128 17.829 -3.504 1.00 92.50 85 SER A C 1
ATOM 621 O O . SER A 1 85 ? -6.386 18.704 -4.326 1.00 92.50 85 SER A O 1
ATOM 623 N N . GLN A 1 86 ? -4.885 17.593 -3.069 1.00 92.06 86 GLN A N 1
ATOM 624 C CA . GLN A 1 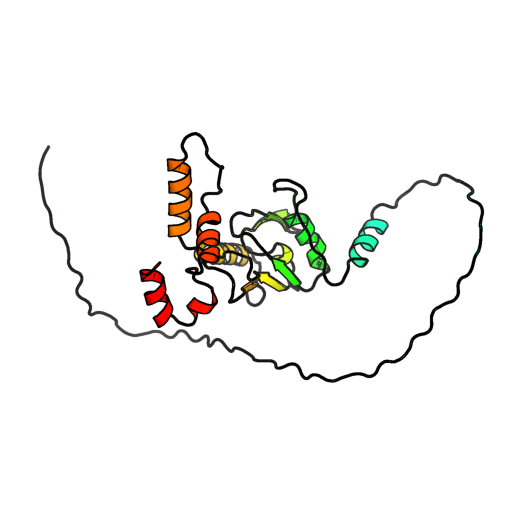86 ? -3.692 18.320 -3.502 1.00 92.06 86 GLN A CA 1
ATOM 625 C C . GLN A 1 86 ? -2.612 17.330 -3.982 1.00 92.06 86 GLN A C 1
ATOM 627 O O . GLN A 1 86 ? -2.921 16.248 -4.483 1.00 92.06 86 GLN A O 1
ATOM 632 N N . TRP A 1 87 ? -1.336 17.704 -3.848 1.00 85.69 87 TRP A N 1
ATOM 633 C CA . TRP A 1 87 ? -0.171 16.936 -4.296 1.00 85.69 87 TRP A CA 1
ATOM 634 C C . TRP A 1 87 ? 0.499 16.143 -3.165 1.00 85.69 87 TRP A C 1
ATOM 636 O O . TRP A 1 87 ? 1.721 16.053 -3.108 1.00 85.69 87 TRP A O 1
ATOM 646 N N . GLY A 1 88 ? -0.293 15.532 -2.279 1.00 83.75 88 GLY A N 1
ATOM 647 C CA . GLY A 1 88 ? 0.218 14.660 -1.220 1.00 83.75 88 GLY A CA 1
ATOM 648 C C . GLY A 1 88 ? 0.379 15.340 0.140 1.00 83.75 88 GLY A C 1
ATOM 649 O O . GLY A 1 88 ? 0.117 16.526 0.302 1.00 83.75 88 GLY A O 1
ATOM 650 N N . ASP A 1 89 ? 0.739 14.528 1.137 1.00 82.50 89 ASP A N 1
ATOM 651 C CA . ASP A 1 89 ? 1.024 14.928 2.524 1.00 82.50 89 ASP A CA 1
ATOM 652 C C . ASP A 1 89 ? -0.025 15.800 3.239 1.00 82.50 89 ASP A C 1
ATOM 654 O O . ASP A 1 89 ? 0.268 16.488 4.210 1.00 82.50 89 ASP A O 1
ATOM 658 N N . GLU A 1 90 ? -1.302 15.673 2.872 1.00 89.56 90 GLU A N 1
ATOM 659 C CA . GLU A 1 90 ? -2.411 16.410 3.500 1.00 89.56 90 GLU A CA 1
ATOM 660 C C . GLU A 1 90 ? -2.814 15.864 4.887 1.00 89.56 90 GLU A C 1
ATOM 662 O O . GLU A 1 90 ? -3.836 16.250 5.449 1.00 89.56 90 GLU A O 1
ATOM 667 N N . GLY A 1 91 ? -2.056 14.911 5.442 1.00 85.94 91 GLY A N 1
ATOM 668 C CA . GLY A 1 91 ? -2.371 14.289 6.733 1.00 85.94 91 GLY A CA 1
ATOM 669 C C . GLY A 1 91 ? -3.486 13.236 6.683 1.00 85.94 91 GLY A C 1
ATOM 670 O O . GLY A 1 91 ? -4.087 12.929 7.711 1.00 85.94 91 GLY A O 1
ATOM 671 N N . LYS A 1 92 ? -3.747 12.637 5.511 1.00 90.31 92 LYS A N 1
ATOM 672 C CA . LYS A 1 92 ? -4.783 11.599 5.318 1.00 90.31 92 LYS A CA 1
ATOM 673 C C . LYS A 1 92 ? -4.673 10.440 6.305 1.00 90.31 92 LYS A C 1
ATOM 675 O O . LYS A 1 92 ? -5.688 10.004 6.829 1.00 90.31 92 LYS A O 1
ATOM 680 N N . GLY A 1 93 ? -3.451 9.978 6.580 1.00 88.06 93 GLY A N 1
ATOM 681 C CA . GLY A 1 93 ? -3.211 8.873 7.512 1.00 88.06 93 GLY A CA 1
ATOM 682 C C . GLY A 1 93 ? -3.763 9.150 8.910 1.00 88.06 93 GLY A C 1
ATOM 683 O O . GLY A 1 93 ? -4.412 8.287 9.483 1.00 88.06 93 GLY A O 1
ATOM 684 N N . LYS A 1 94 ? -3.609 10.385 9.406 1.00 89.50 94 LYS A N 1
ATOM 685 C CA . LYS A 1 94 ? -4.166 10.812 10.696 1.00 89.50 94 LYS A CA 1
ATOM 686 C C . LYS A 1 94 ? -5.695 10.823 10.688 1.00 89.50 94 LYS A C 1
ATOM 688 O O . LYS A 1 94 ? -6.313 10.437 11.669 1.00 89.50 94 LYS A O 1
ATOM 693 N N . LEU A 1 95 ? -6.313 11.287 9.601 1.00 91.00 95 LEU A N 1
ATOM 694 C CA . LEU A 1 95 ? -7.774 11.280 9.497 1.00 91.00 95 LEU A CA 1
ATOM 695 C C . LEU A 1 95 ? -8.319 9.849 9.423 1.00 91.00 95 LEU A C 1
ATOM 697 O O . LEU A 1 95 ? -9.317 9.552 10.065 1.00 91.00 95 LEU A O 1
ATOM 701 N N . VAL A 1 96 ? -7.663 8.971 8.660 1.00 92.50 96 VAL A N 1
ATOM 702 C CA . VAL A 1 96 ? -8.045 7.557 8.553 1.00 92.50 96 VAL A CA 1
ATOM 703 C C . VAL A 1 96 ? -7.915 6.850 9.898 1.00 92.50 96 VAL A C 1
ATOM 705 O O . VAL A 1 96 ? -8.810 6.095 10.234 1.00 92.50 96 VAL A O 1
ATOM 708 N N . ASP A 1 97 ? -6.859 7.115 10.664 1.00 90.75 97 ASP A N 1
ATOM 709 C CA . ASP A 1 97 ? -6.658 6.573 12.015 1.00 90.75 97 ASP A CA 1
ATOM 710 C C . ASP A 1 97 ? -7.817 6.938 12.963 1.00 90.75 97 ASP A C 1
ATOM 712 O O . ASP A 1 97 ? -8.455 6.057 13.528 1.00 90.75 97 ASP A O 1
ATOM 716 N N . ILE A 1 98 ? -8.194 8.224 13.010 1.00 89.81 98 ILE A N 1
ATOM 717 C CA . ILE A 1 98 ? -9.338 8.706 13.809 1.00 89.81 98 ILE A CA 1
ATOM 718 C C . ILE A 1 98 ? -10.661 8.085 13.338 1.00 89.81 98 ILE A C 1
ATOM 720 O O . ILE A 1 98 ? -11.516 7.737 14.144 1.00 89.81 98 ILE A O 1
ATOM 724 N N . LEU A 1 99 ? -10.870 7.975 12.023 1.00 91.81 99 LEU A N 1
ATOM 725 C CA . LEU A 1 99 ? -12.105 7.405 11.484 1.00 91.81 99 LEU A CA 1
ATOM 726 C C . LEU A 1 99 ? -12.169 5.887 11.658 1.00 91.81 99 LEU A C 1
ATOM 728 O O . LEU A 1 99 ? -13.266 5.349 11.758 1.00 91.81 99 LEU A O 1
ATOM 732 N N . ALA A 1 100 ? -11.027 5.202 11.695 1.00 91.50 100 ALA A N 1
ATOM 733 C CA . ALA A 1 100 ? -10.956 3.750 11.759 1.00 91.50 100 ALA A CA 1
ATOM 734 C C . ALA A 1 100 ? -11.592 3.175 13.035 1.00 91.50 100 ALA A C 1
ATOM 736 O O . ALA A 1 100 ? -12.026 2.031 12.997 1.00 91.50 100 ALA A O 1
ATOM 737 N N . GLU A 1 101 ? -11.733 3.957 14.111 1.00 89.81 101 GLU A N 1
ATOM 738 C CA . GLU A 1 101 ? -12.484 3.562 15.318 1.00 89.81 101 GLU A CA 1
ATOM 739 C C . GLU A 1 101 ? -13.965 3.247 15.026 1.00 89.81 101 GLU A C 1
ATOM 741 O O . GLU A 1 101 ? -14.624 2.551 15.792 1.00 89.81 101 GLU A O 1
ATOM 746 N N . HIS A 1 102 ? -14.500 3.750 13.911 1.00 91.44 102 HIS A N 1
ATOM 747 C CA . HIS A 1 102 ? -15.903 3.606 13.523 1.00 91.44 102 HIS A CA 1
ATOM 748 C C . HIS A 1 102 ? -16.116 2.703 12.300 1.00 91.44 102 HIS A C 1
ATOM 750 O O . HIS A 1 102 ? -17.241 2.607 11.806 1.00 91.44 102 HIS A O 1
ATOM 756 N N . PHE A 1 103 ? -15.060 2.067 11.784 1.00 93.56 103 PHE A N 1
ATOM 757 C CA . PHE A 1 103 ? -15.138 1.176 10.628 1.00 93.56 103 PHE A CA 1
ATOM 758 C C . PHE A 1 103 ? -14.507 -0.182 10.933 1.00 93.56 103 PHE A C 1
ATOM 760 O O . PHE A 1 103 ? -13.365 -0.271 11.377 1.00 93.56 103 PHE A O 1
ATOM 767 N N . ASP A 1 104 ? -15.212 -1.250 10.560 1.00 94.38 104 ASP A N 1
ATOM 768 C CA . ASP A 1 104 ? -14.711 -2.623 10.697 1.00 94.38 104 ASP A CA 1
ATOM 769 C C . ASP A 1 104 ? -13.515 -2.902 9.769 1.00 94.38 104 ASP A C 1
ATOM 771 O O . ASP A 1 104 ? -12.682 -3.769 10.033 1.00 94.38 104 ASP A O 1
ATOM 775 N N . ILE A 1 105 ? -13.446 -2.199 8.632 1.00 95.88 105 ILE A N 1
ATOM 776 C CA . ILE A 1 105 ? -12.489 -2.466 7.557 1.00 95.88 105 ILE A CA 1
ATOM 777 C C . ILE A 1 105 ? -11.870 -1.162 7.065 1.00 95.88 105 ILE A C 1
ATOM 779 O O . ILE A 1 105 ? -12.570 -0.245 6.636 1.00 95.88 105 ILE A O 1
ATOM 783 N N . VAL A 1 106 ? -10.539 -1.132 7.003 1.00 96.25 106 VAL A N 1
ATOM 784 C CA . VAL A 1 106 ? -9.773 -0.065 6.358 1.00 96.25 106 VAL A CA 1
ATOM 785 C C . VAL A 1 106 ? -8.967 -0.657 5.213 1.00 96.25 106 VAL A C 1
ATOM 787 O O . VAL A 1 106 ? -8.083 -1.493 5.399 1.00 96.25 106 VAL A O 1
ATOM 790 N N . ALA A 1 107 ? -9.271 -0.208 3.998 1.00 95.88 107 ALA A N 1
ATOM 791 C CA . ALA A 1 107 ? -8.666 -0.736 2.787 1.00 95.88 107 ALA A CA 1
ATOM 792 C C . ALA A 1 107 ? -7.824 0.314 2.065 1.00 95.88 107 ALA A C 1
ATOM 794 O O . ALA A 1 107 ? -8.243 1.453 1.855 1.00 95.88 107 ALA A O 1
ATOM 795 N N . ARG A 1 108 ? -6.651 -0.107 1.597 1.00 95.38 108 ARG A N 1
ATOM 796 C CA . ARG A 1 108 ? -5.836 0.659 0.663 1.00 95.38 108 ARG A CA 1
ATOM 797 C C . ARG A 1 108 ? -6.082 0.185 -0.761 1.00 95.38 108 ARG A C 1
ATOM 799 O O . ARG A 1 108 ? -5.855 -0.977 -1.085 1.00 95.38 108 ARG A O 1
ATOM 806 N N . CYS A 1 109 ? -6.485 1.100 -1.632 1.00 94.06 109 CYS A N 1
ATOM 807 C CA . CYS A 1 109 ? -6.849 0.790 -3.013 1.00 94.06 109 CYS A CA 1
ATOM 808 C C . CYS A 1 109 ? -5.708 0.954 -4.031 1.00 94.06 109 CYS A C 1
ATOM 810 O O . CYS A 1 109 ? -5.673 0.195 -4.995 1.00 94.06 109 CYS A O 1
ATOM 812 N N . GLN A 1 110 ? -4.772 1.892 -3.836 1.00 93.94 110 GLN A N 1
ATOM 813 C CA . GLN A 1 110 ? -3.733 2.215 -4.829 1.00 93.94 110 GLN A CA 1
ATOM 814 C C . GLN A 1 110 ? -2.391 2.664 -4.224 1.00 93.94 110 GLN A C 1
ATOM 816 O O . GLN A 1 110 ? -2.254 2.876 -3.015 1.00 93.94 110 GLN A O 1
ATOM 821 N N . GLY A 1 111 ? -1.399 2.842 -5.100 1.00 92.06 111 GLY A N 1
ATOM 822 C CA . GLY A 1 111 ? -0.037 3.251 -4.749 1.00 92.06 111 GLY A CA 1
ATOM 823 C C . GLY A 1 111 ? 0.819 2.070 -4.294 1.00 92.06 111 GLY A C 1
ATOM 824 O O . GLY A 1 111 ? 0.582 0.946 -4.726 1.00 92.06 111 GLY A O 1
ATOM 825 N N . GLY A 1 112 ? 1.810 2.328 -3.444 1.00 91.88 112 GLY A N 1
ATOM 826 C CA . GLY A 1 112 ? 2.658 1.319 -2.806 1.00 91.88 112 GLY A CA 1
ATOM 827 C C . GLY A 1 112 ? 3.425 1.915 -1.622 1.00 91.88 112 GLY A C 1
ATOM 828 O O . GLY A 1 112 ? 2.950 2.851 -0.979 1.00 91.88 112 GLY A O 1
ATOM 829 N N . ALA A 1 113 ? 4.644 1.447 -1.361 1.00 87.94 113 ALA A N 1
ATOM 830 C CA . ALA A 1 113 ? 5.495 1.962 -0.276 1.00 87.94 113 ALA A CA 1
ATOM 831 C C . ALA A 1 113 ? 6.024 3.404 -0.493 1.00 87.94 113 ALA A C 1
ATOM 833 O O . ALA A 1 113 ? 6.933 3.849 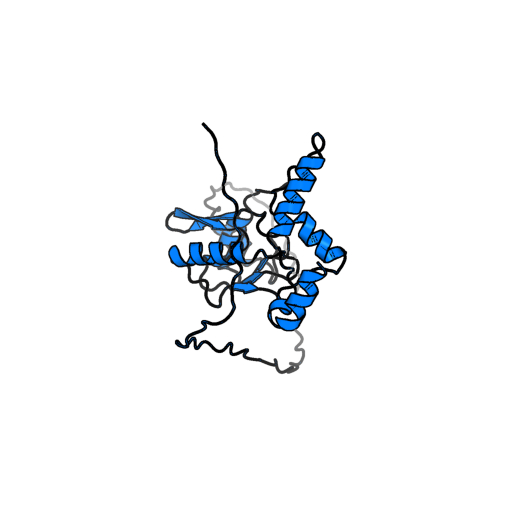0.198 1.00 87.94 113 ALA A O 1
ATOM 834 N N . ASN A 1 114 ? 5.490 4.132 -1.479 1.00 84.38 114 ASN A N 1
ATOM 835 C CA . ASN A 1 114 ? 5.788 5.543 -1.714 1.00 84.38 114 ASN A CA 1
ATOM 836 C C . ASN A 1 114 ? 4.998 6.490 -0.807 1.00 84.38 114 ASN A C 1
ATOM 838 O O . ASN A 1 114 ? 5.399 7.636 -0.642 1.00 84.38 114 ASN A O 1
ATOM 842 N N . ALA A 1 115 ? 3.876 6.035 -0.247 1.00 79.50 115 ALA A N 1
ATOM 843 C CA . ALA A 1 115 ? 3.167 6.808 0.761 1.00 79.50 115 ALA A CA 1
ATOM 844 C C . ALA A 1 115 ? 3.914 6.721 2.099 1.00 79.50 115 ALA A C 1
ATOM 846 O O . ALA A 1 115 ? 4.462 5.675 2.447 1.00 79.50 115 ALA A O 1
ATOM 847 N N . GLY A 1 116 ? 3.923 7.823 2.845 1.00 80.88 116 GLY A N 1
ATOM 848 C CA . GLY A 1 116 ? 4.333 7.859 4.241 1.00 80.88 116 GLY A CA 1
ATOM 849 C C . GLY A 1 116 ? 3.190 8.412 5.078 1.00 80.88 116 GLY A C 1
ATOM 850 O O . GLY A 1 116 ? 2.724 9.530 4.858 1.00 80.88 116 GLY A O 1
ATOM 851 N N . HIS A 1 117 ? 2.703 7.632 6.032 1.00 83.44 117 HIS A N 1
ATOM 852 C CA . HIS A 1 117 ? 1.687 8.063 6.980 1.00 83.44 117 HIS A CA 1
ATOM 853 C C . HIS A 1 117 ? 2.278 7.997 8.375 1.00 83.44 117 HIS A C 1
ATOM 855 O O . HIS A 1 117 ? 2.464 6.926 8.941 1.00 83.44 117 HIS A O 1
ATOM 861 N N . THR A 1 118 ? 2.602 9.170 8.912 1.00 85.19 118 THR A N 1
ATOM 862 C CA . THR A 1 118 ? 2.977 9.281 10.317 1.00 85.19 118 THR A CA 1
ATOM 863 C C . THR A 1 118 ? 1.709 9.398 11.148 1.00 85.19 118 THR A C 1
ATOM 865 O O . THR A 1 118 ? 0.943 10.345 10.967 1.00 85.19 118 THR A O 1
ATOM 868 N N . ILE A 1 119 ? 1.515 8.457 12.061 1.00 86.00 119 ILE A N 1
ATOM 869 C CA . ILE A 1 119 ? 0.431 8.460 13.041 1.00 86.00 119 ILE A CA 1
ATOM 870 C C . ILE A 1 119 ? 1.016 8.374 14.451 1.00 86.00 119 ILE A C 1
ATOM 872 O O . ILE A 1 119 ? 2.175 7.993 14.637 1.00 86.00 119 ILE A O 1
ATOM 876 N N . TYR A 1 120 ? 0.228 8.789 15.434 1.00 85.69 120 TYR A N 1
ATOM 877 C CA . TYR A 1 120 ? 0.621 8.806 16.837 1.00 85.69 120 TYR A CA 1
ATOM 878 C C . TYR A 1 120 ? -0.447 8.069 17.628 1.00 85.69 120 TYR A C 1
ATOM 880 O O . TYR A 1 120 ? -1.618 8.412 17.498 1.00 85.69 120 TYR A O 1
ATOM 888 N N . ASN A 1 121 ? -0.052 7.087 18.436 1.00 83.00 121 ASN A N 1
ATOM 889 C CA . ASN A 1 121 ? -0.998 6.438 19.342 1.00 83.00 121 ASN A CA 1
ATOM 890 C C . ASN A 1 121 ? -1.365 7.371 20.516 1.00 83.00 121 ASN A C 1
ATOM 892 O O . ASN A 1 121 ? -0.778 8.444 20.694 1.00 83.00 121 ASN A O 1
ATOM 896 N N . SER A 1 122 ? -2.295 6.931 21.364 1.00 80.62 122 SER A N 1
ATOM 897 C CA . SER A 1 122 ? -2.741 7.667 22.557 1.00 80.62 122 SER A CA 1
ATOM 898 C C . SER A 1 122 ? -1.617 7.963 23.562 1.00 80.62 122 SER A C 1
ATOM 900 O O . SER A 1 122 ? -1.709 8.922 24.322 1.00 80.62 122 SER A O 1
ATOM 902 N N . GLU A 1 123 ? -0.537 7.179 23.543 1.00 82.19 123 GLU A N 1
ATOM 903 C CA . GLU A 1 123 ? 0.657 7.352 24.384 1.00 82.19 123 GLU A CA 1
ATOM 904 C C . GLU A 1 123 ? 1.694 8.314 23.765 1.00 82.19 123 GLU A C 1
ATOM 906 O O . GLU A 1 123 ? 2.749 8.560 24.347 1.00 82.19 123 GLU A O 1
ATOM 911 N N . GLY A 1 124 ? 1.425 8.860 22.574 1.00 83.75 124 GLY A N 1
ATOM 912 C CA . GLY A 1 124 ? 2.328 9.764 21.855 1.00 83.75 124 GLY A CA 1
ATOM 913 C C . GLY A 1 124 ? 3.458 9.067 21.086 1.00 83.75 124 GLY A C 1
ATOM 914 O O . GLY A 1 124 ? 4.347 9.734 20.551 1.00 83.75 124 GLY A O 1
ATOM 915 N N . LYS A 1 125 ? 3.435 7.737 20.982 1.00 86.31 125 LYS A N 1
ATOM 916 C CA . LYS A 1 125 ? 4.390 6.948 20.202 1.00 86.31 125 LYS A CA 1
ATOM 917 C C . LYS A 1 125 ? 4.140 7.137 18.711 1.00 86.31 125 LYS A C 1
ATOM 919 O O . LYS A 1 125 ? 3.028 6.958 18.216 1.00 86.31 125 LYS A O 1
ATOM 924 N N . LYS A 1 126 ? 5.205 7.487 17.994 1.00 87.56 126 LYS A N 1
ATOM 925 C CA . LYS A 1 126 ? 5.190 7.737 16.553 1.00 87.56 126 LYS A CA 1
ATOM 926 C C . LYS A 1 126 ? 5.293 6.423 15.778 1.00 87.56 126 LYS A C 1
ATOM 928 O O . LYS A 1 126 ? 6.257 5.683 15.958 1.00 87.56 126 LYS A O 1
ATOM 933 N N . PHE A 1 127 ? 4.372 6.202 14.848 1.00 86.94 127 PHE A N 1
ATOM 934 C CA . PHE A 1 127 ? 4.413 5.112 13.876 1.00 86.94 127 PHE A CA 1
ATOM 935 C C . PHE A 1 127 ? 4.490 5.689 12.465 1.00 86.94 127 PHE A C 1
ATOM 937 O O . PHE A 1 127 ? 3.729 6.591 12.116 1.00 86.94 127 PHE A O 1
ATOM 944 N N . ALA A 1 128 ? 5.421 5.186 11.658 1.00 86.88 128 ALA A N 1
ATOM 945 C CA . ALA A 1 128 ? 5.549 5.544 10.251 1.00 86.88 128 ALA A CA 1
ATOM 946 C C . ALA A 1 128 ? 5.105 4.352 9.404 1.00 86.88 128 ALA A C 1
ATOM 948 O O . ALA A 1 128 ? 5.807 3.348 9.328 1.00 86.88 128 ALA A O 1
ATOM 949 N N . LEU A 1 129 ? 3.924 4.472 8.805 1.00 90.69 129 LEU A N 1
ATOM 950 C CA . LEU A 1 129 ? 3.342 3.450 7.947 1.00 90.69 129 LEU A CA 1
ATOM 951 C C . LEU A 1 129 ? 3.603 3.778 6.481 1.00 90.69 129 LEU A C 1
ATOM 953 O O . LEU A 1 129 ? 3.522 4.939 6.066 1.00 90.69 129 LEU A O 1
ATOM 957 N N . HIS A 1 130 ? 3.879 2.745 5.696 1.00 91.81 130 HIS A N 1
ATOM 958 C CA . HIS A 1 130 ? 4.176 2.842 4.278 1.00 91.81 130 HIS A CA 1
ATOM 959 C C . HIS A 1 130 ? 3.183 2.071 3.435 1.00 91.81 130 HIS A C 1
ATOM 961 O O . HIS A 1 130 ? 2.521 2.693 2.612 1.00 91.81 130 HIS A O 1
ATOM 967 N N . LEU A 1 131 ? 3.087 0.750 3.595 1.00 92.75 131 LEU A N 1
ATOM 968 C CA . LEU A 1 131 ? 2.152 -0.125 2.882 1.00 92.75 131 LEU A CA 1
ATOM 969 C C . LEU A 1 131 ? 0.920 -0.441 3.726 1.00 92.75 131 LEU A C 1
ATOM 971 O O . LEU A 1 131 ? -0.184 -0.481 3.169 1.00 92.75 131 LEU A O 1
ATOM 975 N N . VAL A 1 132 ? 1.110 -0.641 5.031 1.00 93.50 132 VAL A N 1
ATOM 976 C CA . VAL A 1 132 ? 0.048 -1.041 5.953 1.00 93.50 132 VAL A CA 1
ATOM 977 C C . VAL A 1 132 ? -0.957 0.113 6.114 1.00 93.50 132 VAL A C 1
ATOM 979 O O . VAL A 1 132 ? -0.555 1.264 6.304 1.00 93.50 132 VAL A O 1
ATOM 982 N N . PRO A 1 133 ? -2.275 -0.142 5.993 1.00 93.50 133 PRO A N 1
ATOM 983 C CA . PRO A 1 133 ? -3.289 0.888 6.203 1.00 93.50 133 PRO A CA 1
ATOM 984 C C . PRO A 1 133 ? -3.231 1.500 7.612 1.00 93.50 133 PRO A C 1
ATOM 986 O O . PRO A 1 133 ? -2.969 0.803 8.588 1.00 93.50 133 PRO A O 1
ATOM 989 N N . SER A 1 134 ? -3.536 2.799 7.733 1.00 90.44 134 SER A N 1
ATOM 990 C CA . SER A 1 134 ? -3.424 3.530 9.008 1.00 90.44 134 SER A CA 1
ATOM 991 C C . SER A 1 134 ? -4.338 3.032 10.126 1.00 90.44 134 SER A C 1
ATOM 993 O O . SER A 1 134 ? -4.019 3.254 11.282 1.00 90.44 134 SER A O 1
ATOM 995 N N . GLY A 1 135 ? -5.400 2.288 9.805 1.00 90.31 135 GLY A N 1
ATOM 996 C CA . GLY A 1 135 ? -6.282 1.677 10.804 1.00 90.31 135 GLY A CA 1
ATOM 997 C C . GLY A 1 135 ? -5.666 0.520 11.601 1.00 90.31 135 GLY A C 1
ATOM 998 O O . GLY A 1 135 ? -6.347 -0.037 12.449 1.00 90.31 135 GLY A O 1
ATOM 999 N N . ILE A 1 136 ? -4.405 0.136 11.360 1.00 92.31 136 ILE A N 1
ATOM 1000 C CA . ILE A 1 136 ? -3.769 -1.010 12.037 1.00 92.31 136 ILE A CA 1
ATOM 1001 C C . ILE A 1 136 ? -3.591 -0.818 13.552 1.00 92.31 136 ILE A C 1
ATOM 1003 O O . ILE A 1 136 ? -3.451 -1.804 14.283 1.00 92.31 136 ILE A O 1
ATOM 1007 N N . LEU A 1 137 ? -3.605 0.430 14.034 1.00 90.38 137 LEU A N 1
ATOM 1008 C CA . LEU A 1 137 ? -3.545 0.725 15.467 1.00 90.38 137 LEU A CA 1
ATOM 1009 C C . LEU A 1 137 ? -4.830 0.331 16.204 1.00 90.38 137 LEU A C 1
ATOM 1011 O O . LEU A 1 137 ? -4.762 0.029 17.391 1.00 90.38 137 LEU A O 1
ATOM 1015 N N . ASN A 1 138 ? -5.963 0.254 15.505 1.00 90.31 138 ASN A N 1
ATOM 1016 C CA . ASN A 1 138 ? -7.226 -0.175 16.092 1.00 90.31 138 ASN A CA 1
ATOM 1017 C C . ASN A 1 138 ? -7.322 -1.699 16.062 1.00 90.31 138 ASN A C 1
ATOM 1019 O O . ASN A 1 138 ? -7.286 -2.314 14.994 1.00 90.31 138 ASN A O 1
ATOM 1023 N N . GLU A 1 139 ? -7.425 -2.323 17.236 1.00 88.94 139 GLU A N 1
ATOM 1024 C CA . GLU A 1 139 ? -7.370 -3.784 17.389 1.00 88.94 139 GLU A CA 1
ATOM 1025 C C . GLU A 1 139 ? -8.490 -4.514 16.638 1.00 88.94 139 GLU A C 1
ATOM 1027 O O . GLU A 1 139 ? -8.247 -5.573 16.058 1.00 88.94 139 GLU A O 1
ATOM 1032 N N . GLU A 1 140 ? -9.681 -3.917 16.586 1.00 89.69 140 GLU A N 1
ATOM 1033 C CA . GLU A 1 140 ? -10.875 -4.498 15.962 1.00 89.69 140 GLU A CA 1
ATOM 1034 C C . GLU A 1 140 ? -10.929 -4.294 14.438 1.00 89.69 140 GLU A C 1
ATOM 1036 O O . GLU A 1 140 ? -11.681 -4.978 13.744 1.00 89.69 140 GLU A O 1
ATOM 1041 N N . THR A 1 141 ? -10.108 -3.393 13.891 1.00 93.25 141 THR A N 1
ATOM 1042 C CA . THR A 1 141 ? -10.154 -3.026 12.474 1.00 93.25 141 THR A CA 1
ATOM 1043 C C . THR A 1 141 ? -9.337 -3.986 11.608 1.00 93.25 141 THR A C 1
ATOM 1045 O O . THR A 1 141 ? -8.135 -4.197 11.802 1.00 93.25 141 THR A O 1
ATOM 1048 N N . LEU A 1 142 ? -9.971 -4.511 10.559 1.00 95.50 142 LEU A N 1
ATOM 1049 C CA . LEU A 1 142 ? -9.318 -5.317 9.535 1.00 95.50 142 LEU A CA 1
ATOM 1050 C C . LEU A 1 142 ? -8.656 -4.422 8.479 1.00 95.50 142 LEU A C 1
ATOM 1052 O O . LEU A 1 142 ? -9.301 -3.599 7.827 1.00 95.50 142 LEU A O 1
ATOM 1056 N N . CYS A 1 143 ? -7.365 -4.628 8.247 1.00 96.19 143 CYS A N 1
ATOM 1057 C CA . CYS A 1 143 ? -6.582 -3.888 7.268 1.00 96.19 143 CYS A CA 1
ATOM 1058 C C . CYS A 1 143 ? -6.464 -4.664 5.954 1.00 96.19 143 CYS A C 1
ATOM 1060 O O . CYS A 1 143 ? -5.938 -5.775 5.919 1.00 96.19 143 CYS A O 1
ATOM 1062 N N . ILE A 1 144 ? -6.900 -4.069 4.842 1.00 96.69 144 ILE A N 1
ATOM 1063 C CA . ILE A 1 144 ? -6.870 -4.713 3.521 1.00 96.69 144 ILE A CA 1
ATOM 1064 C C . ILE A 1 144 ? -5.942 -3.958 2.567 1.00 96.69 144 ILE A C 1
ATOM 1066 O O . ILE A 1 144 ? -6.092 -2.761 2.334 1.00 96.69 144 ILE A O 1
ATOM 1070 N N . ILE A 1 145 ? -5.019 -4.679 1.937 1.00 96.38 145 ILE A N 1
ATOM 1071 C CA . ILE A 1 145 ? -4.225 -4.209 0.802 1.00 96.38 145 ILE A CA 1
ATOM 1072 C C . ILE A 1 145 ? -4.899 -4.694 -0.484 1.00 96.38 145 ILE A C 1
ATOM 1074 O O . ILE A 1 145 ? -4.887 -5.883 -0.813 1.00 96.38 145 ILE A O 1
ATOM 1078 N N . GLY A 1 146 ? -5.518 -3.765 -1.208 1.00 96.56 146 GLY A N 1
ATOM 1079 C CA . GLY A 1 146 ? -6.285 -4.042 -2.416 1.00 96.56 146 GLY A CA 1
ATOM 1080 C C . GLY A 1 146 ? -5.430 -4.393 -3.636 1.00 96.56 146 GLY A C 1
ATOM 1081 O O . GLY A 1 146 ? -4.225 -4.156 -3.695 1.00 96.56 146 GLY A O 1
ATOM 1082 N N . ASN A 1 147 ? -6.088 -4.908 -4.673 1.00 96.69 147 ASN A N 1
ATOM 1083 C CA . ASN A 1 147 ? -5.477 -5.332 -5.940 1.00 96.69 147 ASN A CA 1
ATOM 1084 C C . ASN A 1 147 ? -4.841 -4.192 -6.760 1.00 96.69 147 ASN A C 1
ATOM 1086 O O . ASN A 1 147 ? -4.076 -4.437 -7.699 1.00 96.69 147 ASN A O 1
ATOM 1090 N N . GLY A 1 148 ? -5.210 -2.944 -6.475 1.00 94.62 148 GLY A N 1
ATOM 1091 C CA . GLY A 1 148 ? -4.629 -1.779 -7.130 1.00 94.62 148 GLY A CA 1
ATOM 1092 C C . GLY A 1 148 ? -3.256 -1.399 -6.580 1.00 94.62 148 GLY A C 1
ATOM 1093 O O . GLY A 1 148 ? -2.565 -0.645 -7.249 1.00 94.62 148 GLY A O 1
ATOM 1094 N N . VAL A 1 149 ? -2.839 -1.946 -5.434 1.00 96.31 149 VAL A N 1
ATOM 1095 C CA . VAL A 1 149 ? -1.557 -1.647 -4.783 1.00 96.31 149 VAL A CA 1
ATOM 1096 C C . VAL A 1 149 ? -0.412 -2.448 -5.415 1.00 96.31 149 VAL A C 1
ATOM 1098 O O . VAL A 1 149 ? -0.587 -3.599 -5.826 1.00 96.31 149 VAL A O 1
ATOM 1101 N N . VAL A 1 150 ? 0.774 -1.837 -5.475 1.00 96.00 150 VAL A N 1
ATOM 1102 C CA . VAL A 1 150 ? 2.040 -2.523 -5.767 1.00 96.00 150 VAL A CA 1
ATOM 1103 C C . VAL A 1 150 ? 2.762 -2.832 -4.456 1.00 96.00 150 VAL A C 1
ATOM 1105 O O . VAL A 1 150 ? 3.047 -1.934 -3.662 1.00 96.00 150 VAL A O 1
ATOM 1108 N N . VAL A 1 151 ? 3.014 -4.114 -4.205 1.00 96.06 151 VAL A N 1
ATOM 1109 C CA . VAL A 1 151 ? 3.495 -4.621 -2.916 1.00 96.06 151 VAL A CA 1
ATOM 1110 C C . VAL A 1 151 ? 4.961 -5.004 -3.032 1.00 96.06 151 VAL A C 1
ATOM 1112 O O . VAL A 1 151 ? 5.310 -5.931 -3.760 1.00 96.06 151 VAL A O 1
ATOM 1115 N N . HIS A 1 152 ? 5.816 -4.308 -2.288 1.00 95.38 152 HIS A N 1
ATOM 1116 C CA . HIS A 1 152 ? 7.201 -4.721 -2.069 1.00 95.38 152 HIS A CA 1
ATOM 1117 C C . HIS A 1 152 ? 7.240 -5.637 -0.847 1.00 95.38 152 HIS A C 1
ATOM 1119 O O . HIS A 1 152 ? 6.996 -5.176 0.266 1.00 95.38 152 HIS A O 1
ATOM 1125 N N . LEU A 1 153 ? 7.482 -6.935 -1.055 1.00 94.12 153 LEU A N 1
ATOM 1126 C CA . LEU A 1 153 ? 7.414 -7.927 0.027 1.00 94.12 153 LEU A CA 1
ATOM 1127 C C . LEU A 1 153 ? 8.443 -7.670 1.138 1.00 94.12 153 LEU A C 1
ATOM 1129 O O . LEU A 1 153 ? 8.021 -7.648 2.292 1.00 94.12 153 LEU A O 1
ATOM 1133 N N . PRO A 1 154 ? 9.742 -7.431 0.850 1.00 94.00 154 PRO A N 1
ATOM 1134 C CA . PRO A 1 154 ? 10.711 -7.181 1.918 1.00 94.00 154 PRO A CA 1
ATOM 1135 C C . PRO A 1 154 ? 10.343 -5.953 2.760 1.00 94.00 154 PRO A C 1
ATOM 1137 O O . PRO A 1 154 ? 10.414 -5.993 3.983 1.00 94.00 154 PRO A O 1
ATOM 1140 N N . GLY A 1 155 ? 9.882 -4.877 2.117 1.00 92.69 155 GLY A N 1
ATOM 1141 C CA . GLY A 1 155 ? 9.430 -3.667 2.798 1.00 92.69 155 GLY A CA 1
ATOM 1142 C C . GLY A 1 155 ? 8.188 -3.897 3.655 1.00 92.69 155 GLY A C 1
ATOM 1143 O O . GLY A 1 155 ? 8.139 -3.405 4.777 1.00 92.69 155 GLY A O 1
ATOM 1144 N N . LEU A 1 156 ? 7.221 -4.680 3.163 1.00 94.06 156 LEU A N 1
ATOM 1145 C CA . LEU A 1 156 ? 6.026 -5.045 3.926 1.00 94.06 156 LEU A CA 1
ATOM 1146 C C . LEU A 1 156 ? 6.377 -5.853 5.182 1.00 94.06 156 LEU A C 1
ATOM 1148 O O . LEU A 1 156 ? 5.848 -5.558 6.248 1.00 94.06 156 LEU A O 1
ATOM 1152 N N . PHE A 1 157 ? 7.263 -6.848 5.076 1.00 94.50 157 PHE A N 1
ATOM 1153 C CA . PHE A 1 157 ? 7.680 -7.641 6.237 1.00 94.50 157 PHE A CA 1
ATOM 1154 C C . PHE A 1 157 ? 8.436 -6.796 7.262 1.00 94.50 157 PHE A C 1
ATOM 1156 O O . PHE A 1 157 ? 8.077 -6.823 8.432 1.00 94.50 157 PHE A O 1
ATOM 1163 N N . ASN A 1 158 ? 9.378 -5.957 6.822 1.00 93.44 158 ASN A N 1
ATOM 1164 C CA . ASN A 1 158 ? 10.088 -5.042 7.720 1.00 93.44 158 ASN A CA 1
ATOM 1165 C C . ASN A 1 158 ? 9.133 -4.085 8.455 1.00 93.44 158 ASN A C 1
ATOM 1167 O O . ASN A 1 158 ? 9.349 -3.750 9.618 1.00 93.44 158 ASN A O 1
ATOM 1171 N N . GLU A 1 159 ? 8.079 -3.624 7.777 1.00 92.62 159 GLU A N 1
ATOM 1172 C CA . GLU A 1 159 ? 7.050 -2.774 8.379 1.00 92.62 159 GLU A CA 1
ATOM 1173 C C . GLU A 1 159 ? 6.221 -3.536 9.424 1.00 92.62 159 GLU A C 1
ATOM 1175 O O . GLU A 1 159 ? 5.978 -3.009 10.508 1.00 92.62 159 GLU A O 1
ATOM 1180 N N . ILE A 1 160 ? 5.840 -4.786 9.137 1.00 93.56 160 ILE A N 1
ATOM 1181 C CA . ILE A 1 160 ? 5.130 -5.662 10.081 1.00 93.56 160 ILE A CA 1
ATOM 1182 C C . ILE A 1 160 ? 5.999 -5.960 11.309 1.00 93.56 160 ILE A C 1
ATOM 1184 O O . ILE A 1 160 ? 5.533 -5.774 12.429 1.00 93.56 160 ILE A O 1
ATOM 1188 N N . ASP A 1 161 ? 7.266 -6.327 11.122 1.00 93.12 161 ASP A N 1
ATOM 1189 C CA . ASP A 1 161 ? 8.206 -6.591 12.220 1.00 93.12 161 ASP A CA 1
ATOM 1190 C C . ASP A 1 161 ? 8.398 -5.339 13.097 1.00 93.12 161 ASP A C 1
ATOM 1192 O O . ASP A 1 161 ? 8.445 -5.399 14.332 1.00 93.12 161 ASP A O 1
ATOM 1196 N N . GLY A 1 162 ? 8.451 -4.164 12.462 1.00 91.19 162 GLY A N 1
ATOM 1197 C CA . GLY A 1 162 ? 8.472 -2.871 13.139 1.00 91.19 162 GLY A CA 1
ATOM 1198 C C . GLY A 1 162 ? 7.205 -2.605 13.957 1.00 91.19 162 GLY A C 1
ATOM 1199 O O . GLY A 1 162 ? 7.287 -2.050 15.048 1.00 91.19 162 GLY A O 1
ATOM 1200 N N . LEU A 1 163 ? 6.031 -3.009 13.480 1.00 91.44 163 LEU A N 1
ATOM 1201 C CA . LEU A 1 163 ? 4.776 -2.858 14.219 1.00 91.44 163 LEU A CA 1
ATOM 1202 C C . LEU A 1 163 ? 4.682 -3.838 15.393 1.00 91.44 163 LEU A C 1
ATOM 1204 O O . LEU A 1 163 ? 4.366 -3.425 16.512 1.00 91.44 163 LEU A O 1
ATOM 1208 N N . GLU A 1 164 ? 5.026 -5.104 15.168 1.00 92.00 164 GLU A N 1
ATOM 1209 C CA . GLU A 1 164 ? 4.971 -6.153 16.189 1.00 92.00 164 GLU A CA 1
ATOM 1210 C C . GLU A 1 164 ? 5.974 -5.906 17.320 1.00 92.00 164 GLU A C 1
ATOM 1212 O O . GLU A 1 164 ? 5.610 -5.985 18.494 1.00 92.00 164 GLU A O 1
ATOM 1217 N N . SER A 1 165 ? 7.205 -5.491 16.997 1.00 90.88 165 SER A N 1
ATOM 1218 C CA . SER A 1 165 ? 8.201 -5.080 18.005 1.00 90.88 165 SER A CA 1
ATOM 1219 C C . SER A 1 165 ? 7.750 -3.883 18.846 1.00 90.88 165 SER A C 1
ATOM 1221 O O . SER A 1 165 ? 8.204 -3.697 19.975 1.00 90.88 165 SER A O 1
ATOM 1223 N N . ASN A 1 166 ? 6.821 -3.084 18.321 1.00 87.62 166 ASN A N 1
ATOM 1224 C CA . ASN A 1 166 ? 6.240 -1.942 19.005 1.00 87.62 166 ASN A CA 1
ATOM 1225 C C . ASN A 1 166 ? 4.933 -2.252 19.752 1.00 87.62 166 ASN A C 1
ATOM 1227 O O . ASN A 1 166 ? 4.360 -1.311 20.309 1.00 87.62 166 ASN A O 1
ATOM 1231 N N . GLY A 1 167 ? 4.516 -3.523 19.805 1.00 87.75 167 GLY A N 1
ATOM 1232 C CA . GLY A 1 167 ? 3.350 -4.011 20.549 1.00 87.75 167 GLY A CA 1
ATOM 1233 C C . GLY A 1 167 ? 2.061 -4.124 19.731 1.00 87.75 167 GLY A C 1
ATOM 1234 O O . GLY A 1 167 ? 1.023 -4.461 20.290 1.00 87.75 167 GLY A O 1
ATOM 1235 N N . VAL A 1 168 ? 2.099 -3.861 18.421 1.00 89.31 168 VAL A N 1
ATOM 1236 C CA . VAL A 1 168 ? 0.913 -3.908 17.554 1.00 89.31 168 VAL A CA 1
ATOM 1237 C C . VAL A 1 168 ? 0.772 -5.306 16.951 1.00 89.31 168 VAL A C 1
ATOM 1239 O O . VAL A 1 168 ? 1.582 -5.723 16.128 1.00 89.31 168 VAL A O 1
ATOM 1242 N N . ASN A 1 169 ? -0.278 -6.040 17.324 1.00 90.25 169 ASN A N 1
ATOM 1243 C CA . ASN A 1 169 ? -0.504 -7.403 16.832 1.00 90.25 169 ASN A CA 1
ATOM 1244 C C . ASN A 1 169 ? -0.922 -7.404 15.353 1.00 90.25 169 ASN A C 1
ATOM 1246 O O . ASN A 1 169 ? -2.063 -7.091 15.054 1.00 90.25 169 ASN A O 1
ATOM 1250 N N . CYS A 1 170 ? -0.069 -7.769 14.402 1.00 90.75 170 CYS A N 1
ATOM 1251 C CA . CYS A 1 170 ? -0.441 -7.732 12.977 1.00 90.75 170 CYS A CA 1
ATOM 1252 C C . CYS A 1 170 ? -1.101 -9.029 12.472 1.00 90.75 170 CYS A C 1
ATOM 1254 O O . CYS A 1 170 ? -1.664 -9.071 11.371 1.00 90.75 170 CYS A O 1
ATOM 1256 N N . ASN A 1 171 ? -1.058 -10.094 13.271 1.00 90.19 171 ASN A N 1
ATOM 1257 C CA . ASN A 1 171 ? -1.431 -11.432 12.844 1.00 90.19 171 ASN A CA 1
ATOM 1258 C C . ASN A 1 171 ? -2.945 -11.561 12.610 1.00 90.19 171 ASN A C 1
ATOM 1260 O O . ASN A 1 171 ? -3.758 -11.258 13.478 1.00 90.19 171 ASN A O 1
ATOM 1264 N N . GLY A 1 172 ? -3.333 -12.017 11.417 1.00 91.12 172 GLY A N 1
ATOM 1265 C CA . GLY A 1 172 ? -4.738 -12.177 11.022 1.00 91.12 172 GLY A CA 1
ATOM 1266 C C . GLY A 1 172 ? -5.490 -10.873 10.729 1.00 91.12 172 GLY A C 1
ATOM 1267 O O . GLY A 1 172 ? -6.634 -10.942 10.287 1.00 91.12 172 GLY A O 1
ATOM 1268 N N . ARG A 1 173 ? -4.860 -9.703 10.916 1.00 94.00 173 ARG A N 1
ATOM 1269 C CA . ARG A 1 173 ? -5.487 -8.389 10.685 1.00 94.00 173 ARG A CA 1
ATOM 1270 C C . ARG A 1 173 ? -5.103 -7.740 9.363 1.00 94.00 173 ARG A C 1
ATOM 1272 O O . ARG A 1 173 ? -5.803 -6.844 8.908 1.00 94.00 173 ARG A O 1
ATOM 1279 N N . ILE A 1 174 ? -4.017 -8.183 8.734 1.00 95.56 174 ILE A N 1
ATOM 1280 C CA . ILE A 1 174 ? -3.567 -7.665 7.439 1.00 95.56 174 ILE A CA 1
ATOM 1281 C C . ILE A 1 174 ? -3.901 -8.682 6.349 1.00 95.56 174 ILE A C 1
ATOM 1283 O O . ILE A 1 174 ? -3.320 -9.766 6.289 1.00 95.56 174 ILE A O 1
ATOM 1287 N N . LEU A 1 175 ? -4.824 -8.323 5.461 1.00 96.12 175 LEU A N 1
ATOM 1288 C CA . LEU A 1 175 ? -5.174 -9.113 4.286 1.00 96.12 175 LEU A CA 1
ATOM 1289 C C . LEU A 1 175 ? -4.554 -8.502 3.037 1.00 96.12 175 LEU A C 1
ATOM 1291 O O . LEU A 1 175 ? -4.780 -7.337 2.721 1.00 96.12 175 LEU A O 1
ATOM 1295 N N . VAL A 1 176 ? -3.812 -9.310 2.285 1.00 96.25 176 VAL A N 1
ATOM 1296 C CA . VAL A 1 176 ? -3.213 -8.896 1.013 1.00 96.25 176 VAL A CA 1
ATOM 1297 C C . VAL A 1 176 ? -3.977 -9.536 -0.135 1.00 96.25 176 VAL A C 1
ATOM 1299 O O . VAL A 1 176 ? -4.150 -10.754 -0.171 1.00 96.25 176 VAL A O 1
ATOM 1302 N N . SER A 1 177 ? -4.430 -8.721 -1.087 1.00 96.94 177 SER A N 1
ATOM 1303 C CA . SER A 1 177 ? -5.074 -9.227 -2.296 1.00 96.94 177 SER A CA 1
ATOM 1304 C C . SER A 1 177 ? -4.108 -10.095 -3.103 1.00 96.94 177 SER A C 1
ATOM 1306 O O . SER A 1 177 ? -2.996 -9.687 -3.433 1.00 96.94 177 SER A O 1
ATOM 1308 N N . ASP A 1 178 ? -4.582 -11.268 -3.511 1.00 95.88 178 ASP A N 1
ATOM 1309 C CA . ASP A 1 178 ? -3.906 -12.176 -4.439 1.00 95.88 178 ASP A CA 1
ATOM 1310 C C . ASP A 1 178 ? -3.624 -11.531 -5.812 1.00 95.88 178 ASP A C 1
ATOM 1312 O O . ASP A 1 178 ? -2.684 -11.908 -6.507 1.00 95.88 178 ASP A O 1
ATOM 1316 N N . ARG A 1 179 ? -4.409 -10.521 -6.201 1.00 95.88 179 ARG A N 1
ATOM 1317 C CA . ARG A 1 179 ? -4.281 -9.799 -7.477 1.00 95.88 179 ARG A CA 1
ATOM 1318 C C . ARG A 1 179 ? -3.374 -8.569 -7.407 1.00 95.88 179 ARG A C 1
ATOM 1320 O O . ARG A 1 179 ? -3.162 -7.930 -8.443 1.00 95.88 179 ARG A O 1
ATOM 1327 N N . ALA A 1 180 ? -2.860 -8.219 -6.228 1.00 96.44 180 ALA A N 1
ATOM 1328 C CA . ALA A 1 180 ? -1.876 -7.151 -6.095 1.00 96.44 180 ALA A CA 1
ATOM 1329 C C . ALA A 1 180 ? -0.587 -7.523 -6.847 1.00 96.44 180 ALA A C 1
ATOM 1331 O O . ALA A 1 180 ? -0.207 -8.694 -6.909 1.00 96.44 180 ALA A O 1
ATOM 1332 N N . HIS A 1 181 ? 0.056 -6.530 -7.462 1.00 96.44 181 HIS A N 1
ATOM 1333 C CA . HIS A 1 181 ? 1.295 -6.751 -8.213 1.00 96.44 181 HIS A CA 1
ATOM 1334 C C . HIS A 1 181 ? 2.503 -6.701 -7.287 1.00 96.44 181 HIS A C 1
ATOM 1336 O O . HIS A 1 181 ? 2.531 -5.913 -6.340 1.00 96.44 181 HIS A O 1
ATOM 1342 N N . LEU A 1 182 ? 3.501 -7.530 -7.577 1.00 95.50 182 LEU A N 1
ATOM 1343 C CA . LEU A 1 182 ? 4.737 -7.597 -6.816 1.00 95.50 182 LEU A CA 1
ATOM 1344 C C . LEU A 1 182 ? 5.740 -6.573 -7.335 1.00 95.50 182 LEU A C 1
ATOM 1346 O O . LEU A 1 182 ? 6.064 -6.515 -8.521 1.00 95.50 182 LEU A O 1
ATOM 1350 N N . LEU A 1 183 ? 6.252 -5.776 -6.409 1.00 95.19 183 LEU A N 1
ATOM 1351 C CA . LEU A 1 183 ? 7.362 -4.876 -6.634 1.00 95.19 183 LEU A CA 1
ATOM 1352 C C . LEU A 1 183 ? 8.643 -5.572 -6.174 1.00 95.19 183 LEU A C 1
ATOM 1354 O O . LEU A 1 183 ? 8.784 -5.888 -4.995 1.00 95.19 183 LEU A O 1
ATOM 1358 N N . PHE A 1 184 ? 9.565 -5.794 -7.105 1.00 94.00 184 PHE A N 1
ATOM 1359 C CA . PHE A 1 184 ? 10.896 -6.337 -6.851 1.00 94.00 184 PHE A CA 1
ATOM 1360 C C . PHE A 1 184 ? 11.960 -5.243 -6.786 1.00 94.00 184 PHE A C 1
ATOM 1362 O O . PHE A 1 184 ? 11.740 -4.122 -7.245 1.00 94.00 184 PHE A O 1
ATOM 1369 N N . ASP A 1 185 ? 13.134 -5.597 -6.274 1.00 93.00 185 ASP A N 1
ATOM 1370 C CA . ASP A 1 185 ? 14.257 -4.672 -6.105 1.00 93.00 185 ASP A CA 1
ATOM 1371 C C . ASP A 1 185 ? 14.767 -4.128 -7.448 1.00 93.00 185 ASP A C 1
ATOM 1373 O O . ASP A 1 185 ? 15.028 -2.933 -7.563 1.00 93.00 185 ASP A O 1
ATOM 1377 N N . PHE A 1 186 ? 14.745 -4.938 -8.514 1.00 92.62 186 PHE A N 1
ATOM 1378 C CA . PHE A 1 186 ? 15.102 -4.468 -9.858 1.00 92.62 186 PHE A CA 1
ATOM 1379 C C . PHE A 1 186 ? 14.183 -3.340 -10.358 1.00 92.62 186 PHE A C 1
ATOM 1381 O O . PHE A 1 186 ? 14.624 -2.472 -11.105 1.00 92.62 186 PHE A O 1
ATOM 1388 N N . HIS A 1 187 ? 12.909 -3.288 -9.939 1.00 94.50 187 HIS A N 1
ATOM 1389 C CA . HIS A 1 187 ? 12.048 -2.155 -10.291 1.00 94.50 187 HIS A CA 1
ATOM 1390 C C . HIS A 1 187 ? 12.554 -0.856 -9.648 1.00 94.50 187 HIS A C 1
ATOM 1392 O O . HIS A 1 187 ? 12.394 0.204 -10.246 1.00 94.50 187 HIS A O 1
ATOM 1398 N N . GLN A 1 188 ? 13.142 -0.923 -8.448 1.00 93.38 188 GLN A N 1
ATOM 1399 C CA . GLN A 1 188 ? 13.729 0.234 -7.764 1.00 93.38 188 GLN A CA 1
ATOM 1400 C C . GLN A 1 188 ? 15.002 0.698 -8.476 1.00 93.38 188 GLN A C 1
ATOM 1402 O O . GLN A 1 188 ? 15.174 1.894 -8.704 1.00 93.38 188 GLN A O 1
ATOM 1407 N N . GLU A 1 189 ? 15.847 -0.246 -8.894 1.00 93.31 189 GLU A N 1
ATOM 1408 C CA . GLU A 1 189 ? 17.052 0.043 -9.679 1.00 93.31 189 GLU A CA 1
ATOM 1409 C C . GLU A 1 189 ? 16.704 0.702 -11.019 1.00 93.31 189 GLU A C 1
ATOM 1411 O O . GLU A 1 189 ? 17.242 1.759 -11.340 1.00 93.31 189 GLU A O 1
ATOM 1416 N N . VAL A 1 190 ? 15.739 0.148 -11.764 1.00 92.44 190 VAL A N 1
ATOM 1417 C CA . VAL A 1 190 ? 15.273 0.712 -13.044 1.00 92.44 190 VAL A CA 1
ATOM 1418 C C . VAL A 1 190 ? 14.687 2.118 -12.870 1.00 92.44 190 VAL A C 1
ATOM 1420 O O . VAL A 1 190 ? 14.907 2.979 -13.718 1.00 92.44 190 VAL A O 1
ATOM 1423 N N . ASP A 1 191 ? 13.955 2.374 -11.782 1.00 92.00 191 ASP A N 1
ATOM 1424 C CA . ASP A 1 191 ? 13.430 3.709 -11.448 1.00 92.00 191 ASP A CA 1
ATOM 1425 C C . ASP A 1 191 ? 14.576 4.706 -11.206 1.00 92.00 191 ASP A C 1
ATOM 1427 O O . ASP A 1 191 ? 14.580 5.807 -11.753 1.00 92.00 191 ASP A O 1
ATOM 1431 N N . GLY A 1 192 ? 15.597 4.290 -10.449 1.00 90.44 192 GLY A N 1
ATOM 1432 C CA . GLY A 1 192 ? 16.790 5.096 -10.194 1.00 90.44 192 GLY A CA 1
ATOM 1433 C C . GLY A 1 192 ? 17.614 5.389 -11.452 1.00 90.44 192 GLY A C 1
ATOM 1434 O O . GLY A 1 192 ? 18.063 6.524 -11.625 1.00 90.44 192 GLY A O 1
ATOM 1435 N N . LEU A 1 193 ? 17.785 4.396 -12.330 1.00 90.81 193 LEU A N 1
ATOM 1436 C CA . LEU A 1 193 ? 18.507 4.541 -13.597 1.00 90.81 193 LEU A CA 1
ATOM 1437 C C . LEU A 1 193 ? 17.780 5.483 -14.561 1.00 90.81 193 LEU A C 1
ATOM 1439 O O . LEU A 1 193 ? 18.412 6.378 -15.114 1.00 90.81 193 LEU A O 1
ATOM 1443 N N . ARG A 1 194 ? 16.455 5.346 -14.707 1.00 87.50 194 ARG A N 1
ATOM 1444 C CA . ARG A 1 194 ? 15.659 6.240 -15.565 1.00 87.50 194 ARG A CA 1
ATOM 1445 C C . ARG A 1 194 ? 15.755 7.691 -15.128 1.00 87.50 194 ARG A C 1
ATOM 1447 O O . ARG A 1 194 ? 15.926 8.565 -15.971 1.00 87.50 194 ARG A O 1
ATOM 1454 N N . GLU A 1 195 ? 15.664 7.949 -13.825 1.00 86.44 195 GLU A N 1
ATOM 1455 C CA . GLU A 1 195 ? 15.879 9.300 -13.312 1.00 86.44 195 GLU A CA 1
ATOM 1456 C C . GLU A 1 195 ? 17.287 9.783 -13.683 1.00 86.44 195 GLU A C 1
ATOM 1458 O O . GLU A 1 195 ? 17.413 10.856 -14.259 1.00 86.44 195 GLU A O 1
ATOM 1463 N N . ALA A 1 196 ? 18.337 8.989 -13.438 1.00 86.62 196 ALA A N 1
ATOM 1464 C CA . ALA A 1 196 ? 19.716 9.376 -13.755 1.00 86.62 196 ALA A CA 1
ATOM 1465 C C . ALA A 1 196 ? 19.937 9.715 -15.244 1.00 86.62 196 ALA A C 1
ATOM 1467 O O . ALA A 1 196 ? 20.661 10.663 -15.547 1.00 86.62 196 ALA A O 1
ATOM 1468 N N . GLU A 1 197 ? 19.290 8.992 -16.160 1.00 86.62 197 GLU A N 1
ATOM 1469 C CA . GLU A 1 197 ? 19.328 9.266 -17.604 1.00 86.62 197 GLU A CA 1
ATOM 1470 C C . GLU A 1 197 ? 18.638 10.586 -17.980 1.00 86.62 197 GLU A C 1
ATOM 1472 O O . GLU A 1 197 ? 19.069 11.270 -18.909 1.00 86.62 197 GLU A O 1
ATOM 1477 N N . LEU A 1 198 ? 17.584 10.970 -17.254 1.00 82.19 198 LEU A N 1
ATOM 1478 C CA . LEU A 1 198 ? 16.785 12.166 -17.534 1.00 82.19 198 LEU A CA 1
ATOM 1479 C C . LEU A 1 198 ? 17.487 13.484 -17.161 1.00 82.19 198 LEU A C 1
ATOM 1481 O O . LEU A 1 198 ? 17.015 14.531 -17.598 1.00 82.19 198 LEU A O 1
ATOM 1485 N N . ALA A 1 199 ? 18.605 13.442 -16.423 1.00 75.06 199 ALA A N 1
ATOM 1486 C CA . ALA A 1 199 ? 19.580 14.507 -16.119 1.00 75.06 199 ALA A CA 1
ATOM 1487 C C . ALA A 1 199 ? 19.064 15.926 -15.781 1.00 75.06 199 ALA A C 1
ATOM 1489 O O . ALA A 1 199 ? 19.349 16.433 -14.711 1.00 75.06 199 ALA A O 1
ATOM 1490 N N . ASN A 1 200 ? 18.377 16.629 -16.682 1.00 73.12 200 ASN A N 1
ATOM 1491 C CA . ASN A 1 200 ? 17.818 17.972 -16.444 1.00 73.12 200 ASN A CA 1
ATOM 1492 C C . ASN A 1 200 ? 16.278 17.994 -16.451 1.00 73.12 200 ASN A C 1
ATOM 1494 O O . ASN A 1 200 ? 15.671 19.039 -16.242 1.00 73.12 200 ASN A O 1
ATOM 1498 N N . SER A 1 201 ? 15.630 16.856 -16.701 1.00 76.19 201 SER A N 1
ATOM 1499 C CA . SER A 1 201 ? 14.172 16.681 -16.722 1.00 76.19 201 SER A CA 1
ATOM 1500 C C . SER A 1 201 ? 13.731 15.602 -15.729 1.00 76.19 201 SER A C 1
ATOM 1502 O O . SER A 1 201 ? 12.889 14.763 -16.042 1.00 76.19 201 SER A O 1
ATOM 1504 N N . PHE A 1 202 ? 14.334 15.609 -14.536 1.00 76.75 202 PHE A N 1
ATOM 1505 C CA . PHE A 1 202 ? 13.961 14.709 -13.447 1.00 76.75 202 PHE A CA 1
ATOM 1506 C C . PHE A 1 202 ? 12.495 14.902 -13.056 1.00 76.75 202 PHE A C 1
ATOM 1508 O O . PHE A 1 202 ? 12.030 16.033 -12.893 1.00 76.75 202 PHE A O 1
ATOM 1515 N N . ILE A 1 203 ? 11.783 13.795 -12.855 1.00 78.50 203 ILE A N 1
ATOM 1516 C CA . ILE A 1 203 ? 10.409 13.817 -12.346 1.00 78.50 203 ILE A CA 1
ATOM 1517 C C . ILE A 1 203 ? 10.434 13.979 -10.820 1.00 78.50 203 ILE A C 1
ATOM 1519 O O . ILE A 1 203 ? 9.494 14.522 -10.242 1.00 78.50 203 ILE A O 1
ATOM 1523 N N . GLY A 1 204 ? 11.511 13.532 -10.161 1.00 79.44 204 GLY A N 1
ATOM 1524 C CA . GLY A 1 204 ? 11.603 13.506 -8.704 1.00 79.44 204 GLY A CA 1
ATOM 1525 C C . GLY A 1 204 ? 10.875 12.297 -8.121 1.00 79.44 204 GLY A C 1
ATOM 1526 O O . GLY A 1 204 ? 10.110 12.423 -7.163 1.00 79.44 204 GLY A O 1
ATOM 1527 N N . THR A 1 205 ? 11.066 11.115 -8.717 1.00 80.56 205 THR A N 1
ATOM 1528 C CA . THR A 1 205 ? 10.435 9.892 -8.205 1.00 80.56 205 THR A CA 1
ATOM 1529 C C . THR A 1 205 ? 11.000 9.515 -6.836 1.00 80.56 205 THR A C 1
ATOM 1531 O O . THR A 1 205 ? 12.127 9.847 -6.467 1.00 80.56 205 THR A O 1
ATOM 1534 N N . THR A 1 206 ? 10.231 8.746 -6.062 1.00 79.25 206 THR A N 1
ATOM 1535 C CA . THR A 1 206 ? 10.690 8.234 -4.762 1.00 79.25 206 THR A CA 1
ATOM 1536 C C . THR A 1 206 ? 11.784 7.167 -4.892 1.00 79.25 206 THR A C 1
ATOM 1538 O O . THR A 1 206 ? 12.215 6.636 -3.870 1.00 79.25 206 THR A O 1
ATOM 1541 N N . LYS A 1 207 ? 12.184 6.790 -6.121 1.00 86.69 207 LYS A N 1
ATOM 1542 C CA . LYS A 1 207 ? 13.117 5.689 -6.428 1.00 86.69 207 LYS A CA 1
ATOM 1543 C C . LYS A 1 207 ? 12.721 4.371 -5.758 1.00 86.69 207 LYS A C 1
ATOM 1545 O O . LYS A 1 207 ? 13.553 3.574 -5.340 1.00 86.69 207 LYS A O 1
ATOM 1550 N N . ARG A 1 208 ? 11.409 4.168 -5.600 1.00 89.69 208 ARG A N 1
ATOM 1551 C CA . ARG A 1 208 ? 10.820 2.977 -4.964 1.00 89.69 208 ARG A CA 1
ATOM 1552 C C . ARG A 1 208 ? 10.291 1.985 -5.993 1.00 89.69 208 ARG A C 1
ATOM 1554 O O . ARG A 1 208 ? 9.698 0.993 -5.593 1.00 89.69 208 ARG A O 1
ATOM 1561 N N . GLY A 1 209 ? 10.456 2.236 -7.294 1.00 91.94 209 GLY A N 1
ATOM 1562 C CA . GLY A 1 209 ? 10.054 1.291 -8.337 1.00 91.94 209 GLY A CA 1
ATOM 1563 C C . GLY A 1 209 ? 8.558 1.268 -8.635 1.00 91.94 209 GLY A C 1
ATOM 1564 O O . GLY A 1 209 ? 8.075 0.334 -9.275 1.00 91.94 209 GLY A O 1
ATOM 1565 N N . ILE A 1 210 ? 7.803 2.279 -8.189 1.00 93.69 210 ILE A N 1
ATOM 1566 C CA . ILE A 1 210 ? 6.345 2.331 -8.377 1.00 93.69 210 ILE A CA 1
ATOM 1567 C C . ILE A 1 210 ? 6.002 2.433 -9.865 1.00 93.69 210 ILE A C 1
ATOM 1569 O O . ILE A 1 210 ? 5.197 1.649 -10.364 1.00 93.69 210 ILE A O 1
ATOM 1573 N N . GLY A 1 211 ? 6.645 3.360 -10.581 1.00 92.94 211 GLY A N 1
ATOM 1574 C CA . GLY A 1 211 ? 6.440 3.564 -12.017 1.00 92.94 211 GLY A CA 1
ATOM 1575 C C . GLY A 1 211 ? 6.751 2.309 -12.839 1.00 92.94 211 GLY A C 1
ATOM 1576 O O . GLY A 1 211 ? 5.855 1.811 -13.525 1.00 92.94 211 GLY A O 1
ATOM 1577 N N . PRO A 1 212 ? 7.969 1.739 -12.735 1.00 93.69 212 PRO A N 1
ATOM 1578 C CA . PRO A 1 212 ? 8.311 0.495 -13.422 1.00 93.69 212 PRO A CA 1
ATOM 1579 C C . PRO A 1 212 ? 7.373 -0.674 -13.089 1.00 93.69 212 PRO A C 1
ATOM 1581 O O . PRO A 1 212 ? 6.963 -1.397 -13.994 1.00 93.69 212 PRO A O 1
ATOM 1584 N N . CYS A 1 213 ? 6.938 -0.820 -11.833 1.00 94.62 213 CYS A N 1
ATOM 1585 C CA . CYS A 1 213 ? 5.997 -1.875 -11.447 1.00 94.62 213 CYS A CA 1
ATOM 1586 C C . CYS A 1 213 ? 4.597 -1.688 -12.073 1.00 94.62 213 CYS A C 1
ATOM 1588 O O . CYS A 1 213 ? 3.992 -2.645 -12.564 1.00 94.62 213 CYS A O 1
ATOM 1590 N N . TYR A 1 214 ? 4.081 -0.456 -12.147 1.00 95.81 214 TYR A N 1
ATOM 1591 C CA . TYR A 1 214 ? 2.836 -0.193 -12.882 1.00 95.81 214 TYR A CA 1
ATOM 1592 C C . TYR A 1 214 ? 2.995 -0.361 -14.399 1.00 95.81 214 TYR A C 1
ATOM 1594 O O . TYR A 1 214 ? 2.057 -0.816 -15.051 1.00 95.81 214 TYR A O 1
ATOM 1602 N N . SER A 1 215 ? 4.168 -0.063 -14.965 1.00 94.81 215 SER A N 1
ATOM 1603 C CA . SER A 1 215 ? 4.470 -0.341 -16.377 1.00 94.81 215 SER A CA 1
ATOM 1604 C C . SER A 1 215 ? 4.383 -1.840 -16.665 1.00 94.81 215 SER A C 1
ATOM 1606 O O . SER A 1 215 ? 3.698 -2.265 -17.591 1.00 94.81 215 SER A O 1
ATOM 1608 N N . SER A 1 216 ? 5.009 -2.640 -15.810 1.00 93.19 216 SER A N 1
ATOM 1609 C CA . SER A 1 216 ? 4.930 -4.099 -15.785 1.00 93.19 216 SER A CA 1
ATOM 1610 C C . SER A 1 216 ? 3.483 -4.624 -15.730 1.00 93.19 216 SER A C 1
ATOM 1612 O O . SER A 1 216 ? 3.067 -5.502 -16.493 1.00 93.19 216 SER A O 1
ATOM 1614 N N . LYS A 1 217 ? 2.653 -4.021 -14.871 1.00 94.31 217 LYS A N 1
ATOM 1615 C CA . LYS A 1 217 ? 1.212 -4.302 -14.804 1.00 94.31 217 LYS A CA 1
ATOM 1616 C C . LYS A 1 217 ? 0.487 -3.964 -16.112 1.00 94.31 217 LYS A C 1
ATOM 1618 O O . LYS A 1 217 ? -0.344 -4.748 -16.565 1.00 94.31 217 LYS A O 1
ATOM 1623 N N . ALA A 1 218 ? 0.788 -2.818 -16.721 1.00 95.12 218 ALA A N 1
ATOM 1624 C CA . ALA A 1 218 ? 0.152 -2.369 -17.960 1.00 95.12 218 ALA A CA 1
ATOM 1625 C C . ALA A 1 218 ? 0.541 -3.235 -19.172 1.00 95.12 218 ALA A C 1
ATOM 1627 O O . ALA A 1 218 ? -0.307 -3.547 -20.007 1.00 95.12 218 ALA A O 1
ATOM 1628 N N . ILE A 1 219 ? 1.800 -3.680 -19.237 1.00 94.75 219 ILE A N 1
ATOM 1629 C CA . ILE A 1 219 ? 2.325 -4.558 -20.296 1.00 94.75 219 ILE A CA 1
ATOM 1630 C C . ILE A 1 219 ? 1.827 -6.005 -20.126 1.00 94.75 219 ILE A C 1
ATOM 1632 O O . ILE A 1 219 ? 1.851 -6.783 -21.080 1.00 94.75 219 ILE A O 1
ATOM 1636 N N . ARG A 1 220 ? 1.270 -6.344 -18.952 1.00 92.56 220 ARG A N 1
ATOM 1637 C CA . ARG A 1 220 ? 0.772 -7.681 -18.580 1.00 92.56 220 ARG A CA 1
ATOM 1638 C C . ARG A 1 220 ? 1.873 -8.737 -18.469 1.00 92.56 220 ARG A C 1
ATOM 1640 O O . ARG A 1 220 ? 1.563 -9.924 -18.491 1.00 92.56 220 ARG A O 1
ATOM 1647 N N . ASN A 1 221 ? 3.132 -8.322 -18.331 1.00 91.19 221 ASN A N 1
ATOM 1648 C CA . ASN A 1 221 ? 4.197 -9.228 -17.909 1.00 91.19 221 ASN A CA 1
ATOM 1649 C C . ASN A 1 221 ? 4.229 -9.373 -16.380 1.00 91.19 221 ASN A C 1
ATOM 1651 O O . ASN A 1 221 ? 4.604 -10.444 -15.931 1.00 91.19 221 ASN A O 1
ATOM 1655 N N . GLY A 1 222 ? 3.719 -8.383 -15.626 1.00 90.19 222 GLY A N 1
ATOM 1656 C CA . GLY A 1 222 ? 3.557 -8.316 -14.159 1.00 90.19 222 GLY A CA 1
ATOM 1657 C C . GLY A 1 222 ? 3.393 -9.625 -13.388 1.00 90.19 222 GLY A C 1
ATOM 1658 O O . GLY A 1 222 ? 2.398 -10.320 -13.578 1.00 90.19 222 GLY A O 1
ATOM 1659 N N . LEU A 1 223 ? 4.277 -9.884 -12.413 1.00 93.62 223 LEU A N 1
ATOM 1660 C CA . LEU A 1 223 ? 4.040 -10.911 -11.389 1.00 93.62 223 LEU A CA 1
ATOM 1661 C C . LEU A 1 223 ? 3.114 -10.378 -10.290 1.00 93.62 223 LEU A C 1
ATOM 1663 O O . LEU A 1 223 ? 3.205 -9.221 -9.867 1.00 93.62 223 LEU A O 1
ATOM 1667 N N . ARG A 1 224 ? 2.227 -11.241 -9.801 1.00 94.81 224 ARG A N 1
ATOM 1668 C CA . ARG A 1 224 ? 1.223 -10.939 -8.776 1.00 94.81 224 ARG A CA 1
ATOM 1669 C C . ARG A 1 224 ? 1.400 -11.825 -7.551 1.00 94.81 224 ARG A C 1
ATOM 1671 O O . ARG A 1 224 ? 2.053 -12.863 -7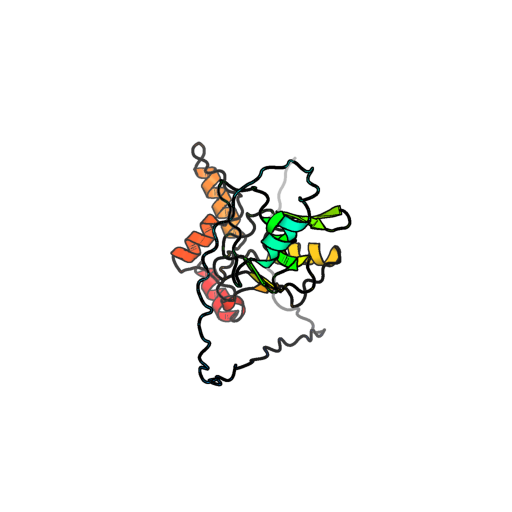.600 1.00 94.81 224 ARG A O 1
ATOM 1678 N N . VAL A 1 225 ? 0.764 -11.444 -6.446 1.00 94.81 225 VAL A N 1
ATOM 1679 C CA . VAL A 1 225 ? 0.799 -12.208 -5.186 1.00 94.81 225 VAL A CA 1
ATOM 1680 C C . VAL A 1 225 ? 0.283 -13.643 -5.375 1.00 94.81 225 VAL A C 1
ATOM 1682 O O . VAL A 1 225 ? 0.821 -14.570 -4.773 1.00 94.81 225 VAL A O 1
ATOM 1685 N N . CYS A 1 226 ? -0.713 -13.866 -6.239 1.00 93.88 226 CYS A N 1
ATOM 1686 C CA . CYS A 1 226 ? -1.221 -15.203 -6.553 1.00 93.88 226 CYS A CA 1
ATOM 1687 C C . CYS A 1 226 ? -0.146 -16.134 -7.126 1.00 93.88 226 CYS A C 1
ATOM 1689 O O . CYS A 1 226 ? -0.183 -17.336 -6.862 1.00 93.88 226 CYS A O 1
ATOM 1691 N N . ASP A 1 227 ? 0.829 -15.588 -7.854 1.00 92.25 227 ASP A N 1
ATOM 1692 C CA . ASP A 1 227 ? 1.860 -16.372 -8.533 1.00 92.25 227 ASP A CA 1
ATOM 1693 C C . ASP A 1 227 ? 2.857 -16.978 -7.528 1.00 92.25 227 ASP A C 1
ATOM 1695 O O . ASP A 1 227 ? 3.444 -18.024 -7.800 1.00 92.25 227 ASP A O 1
ATOM 1699 N N . LEU A 1 228 ? 2.963 -16.414 -6.315 1.00 91.00 228 LEU A N 1
ATOM 1700 C CA . LEU A 1 228 ? 3.764 -16.969 -5.210 1.00 91.00 228 LEU A CA 1
ATOM 1701 C C . LEU A 1 228 ? 3.269 -18.343 -4.743 1.00 91.00 228 LEU A C 1
ATOM 1703 O O . LEU A 1 228 ? 4.023 -19.098 -4.135 1.00 91.00 228 LEU A O 1
ATOM 1707 N N . ARG A 1 229 ? 2.006 -18.690 -5.020 1.00 90.25 229 ARG A N 1
ATOM 1708 C CA . ARG A 1 229 ? 1.459 -20.021 -4.707 1.00 90.25 229 ARG A CA 1
ATOM 1709 C C . ARG A 1 229 ? 1.959 -21.097 -5.672 1.00 90.25 229 ARG A C 1
ATOM 1711 O O . ARG A 1 229 ? 1.835 -22.280 -5.370 1.00 90.25 229 ARG A O 1
ATOM 1718 N N . HIS A 1 230 ? 2.516 -20.697 -6.815 1.00 91.19 230 HIS A N 1
ATOM 1719 C CA . HIS A 1 230 ? 2.944 -21.576 -7.898 1.00 91.19 230 HIS A CA 1
ATOM 1720 C C . HIS A 1 230 ? 4.432 -21.367 -8.203 1.00 91.19 230 HIS A C 1
ATOM 1722 O O . HIS A 1 230 ? 4.799 -20.884 -9.277 1.00 91.19 230 HIS A O 1
ATOM 1728 N N . MET A 1 231 ? 5.293 -21.752 -7.256 1.00 86.44 231 MET A N 1
ATOM 1729 C CA . MET A 1 231 ? 6.743 -21.520 -7.333 1.00 86.44 231 MET A CA 1
ATOM 1730 C C . MET A 1 231 ? 7.389 -22.055 -8.620 1.00 86.44 231 MET A C 1
ATOM 17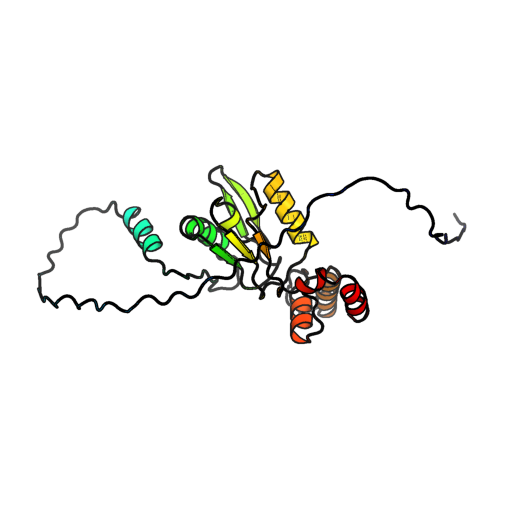32 O O . MET A 1 231 ? 8.249 -21.385 -9.190 1.00 86.44 231 MET A O 1
ATOM 1736 N N . ASP A 1 232 ? 6.920 -23.191 -9.140 1.00 84.00 232 ASP A N 1
ATOM 1737 C CA . ASP A 1 232 ? 7.431 -23.777 -10.389 1.00 84.00 232 ASP A CA 1
ATOM 1738 C C . ASP A 1 232 ? 7.242 -22.841 -11.591 1.00 84.00 232 ASP A C 1
ATOM 1740 O O . ASP A 1 232 ? 8.105 -22.712 -12.461 1.00 84.00 232 ASP A O 1
ATOM 1744 N N . THR A 1 233 ? 6.099 -22.152 -11.634 1.00 80.06 233 THR A N 1
ATOM 1745 C CA . THR A 1 233 ? 5.765 -21.235 -12.732 1.00 80.06 233 THR A CA 1
ATOM 1746 C C . THR A 1 233 ? 6.409 -19.874 -12.509 1.00 80.06 233 THR A C 1
ATOM 1748 O O . THR A 1 233 ? 6.826 -19.230 -13.471 1.00 80.06 233 THR A O 1
ATOM 1751 N N . LEU A 1 234 ? 6.548 -19.462 -11.246 1.00 82.00 234 LEU A N 1
ATOM 1752 C CA . LEU A 1 234 ? 7.163 -18.199 -10.861 1.00 82.00 234 LEU A CA 1
ATOM 1753 C C . LEU A 1 234 ? 8.609 -18.101 -11.346 1.00 82.00 234 LEU A C 1
ATOM 1755 O O . LEU A 1 234 ? 8.963 -17.092 -11.944 1.00 82.00 234 LEU A O 1
ATOM 1759 N N . VAL A 1 235 ? 9.420 -19.149 -11.163 1.00 77.31 235 VAL A N 1
ATOM 1760 C CA . VAL A 1 235 ? 10.828 -19.159 -11.612 1.00 77.31 235 VAL A CA 1
ATOM 1761 C C . VAL A 1 235 ? 10.941 -19.029 -13.132 1.00 77.31 235 VAL A C 1
ATOM 1763 O O . VAL A 1 235 ? 11.864 -18.401 -13.646 1.00 77.31 235 VAL A O 1
ATOM 1766 N N . ARG A 1 236 ? 10.004 -19.619 -13.879 1.00 68.50 236 ARG A N 1
ATOM 1767 C CA . ARG A 1 236 ? 9.982 -19.486 -15.338 1.00 68.50 236 ARG A CA 1
ATOM 1768 C C . ARG A 1 236 ? 9.607 -18.066 -15.748 1.00 68.50 236 ARG A C 1
ATOM 1770 O O . ARG A 1 236 ? 10.295 -17.475 -16.573 1.00 68.50 236 ARG A O 1
ATOM 1777 N N . SER A 1 237 ? 8.545 -17.527 -15.160 1.00 71.06 237 SER A N 1
ATOM 1778 C CA . SER A 1 237 ? 8.058 -16.185 -15.471 1.00 71.06 237 SER A CA 1
ATOM 1779 C C . SER A 1 237 ? 9.031 -15.092 -15.031 1.00 71.06 237 SER A C 1
ATOM 1781 O O . SER A 1 237 ? 9.131 -14.090 -15.723 1.00 71.06 237 SER A O 1
ATOM 1783 N N . SER A 1 238 ? 9.783 -15.286 -13.940 1.00 72.69 238 SER A N 1
ATOM 1784 C CA . SER A 1 238 ? 10.798 -14.330 -13.480 1.00 72.69 238 SER A CA 1
ATOM 1785 C C . SER A 1 238 ? 12.035 -14.283 -14.377 1.00 72.69 238 SER A C 1
ATOM 1787 O O . SER A 1 238 ? 12.678 -13.248 -14.455 1.00 72.69 238 SER A O 1
ATOM 1789 N N . ARG A 1 239 ? 12.366 -15.376 -15.080 1.00 72.06 239 ARG A N 1
ATOM 1790 C CA . ARG A 1 239 ? 13.469 -15.412 -16.062 1.00 72.06 239 ARG A CA 1
ATOM 1791 C C . ARG A 1 239 ? 13.123 -14.751 -17.390 1.00 72.06 239 ARG A C 1
ATOM 1793 O O . ARG A 1 239 ? 14.020 -14.340 -18.113 1.00 72.06 239 ARG A O 1
ATOM 1800 N N . SER A 1 240 ? 11.842 -14.727 -17.743 1.00 65.56 240 SER A N 1
ATOM 1801 C CA . SER A 1 240 ? 11.342 -14.013 -18.924 1.00 65.56 240 SER A CA 1
ATOM 1802 C C . SER A 1 240 ? 11.082 -12.531 -18.652 1.00 65.56 240 SER A C 1
ATOM 1804 O O . SER A 1 240 ? 10.649 -11.826 -19.563 1.00 65.56 240 SER A O 1
ATOM 1806 N N . TYR A 1 241 ? 11.278 -12.106 -17.405 1.00 62.22 241 TYR A N 1
ATOM 1807 C CA . TYR A 1 241 ? 10.973 -10.779 -16.904 1.00 62.22 241 TYR A CA 1
ATOM 1808 C C . TYR A 1 241 ? 12.133 -9.808 -17.092 1.00 62.22 241 TYR A C 1
ATOM 1810 O O . TYR A 1 241 ? 13.288 -10.240 -16.887 1.00 62.22 241 TYR A O 1
#

Secondary structure (DSSP, 8-state):
---------PPP-------------------------------PPPPP----------------TTHHHHHHHHT--SS-----SSSS-SSHHHHHHHHHTT-SEEEE-SB-TT--EEEE-TT--EEEESSS-GGGGSTTPEEEE-TTBEEEHHHHHHHHHHHHHTT---TTTEEE-TTSEEEPHHHHHHHHHHHHHHTTS-----SSSHHHHHHHHHHT---BGGGGG-HHHHHHHHH--

Organism: Iris pallida (NCBI:txid29817)

pLDDT: mean 73.06, std 26.46, range [21.58, 96.94]

Radius of gyration: 26.54 Å; chains: 1; bounding box: 101×69×45 Å

Sequence (241 aa):
MVATGAATPTLDPTSFSSSSRCPRRFNAGFLKMPTQLLPATERSRPPSRSFRKRLECSAVAAPAAVGEKAERIGSLSQVSGVLGSQWGDEGKGKLVDILAEHFDIVARCQGGANAGHTIYNSEGKKFALHLVPSGILNEETLCIIGNGVVVHLPGLFNEIDGLESNGVNCNGRILVSDRAHLLFDFHQEVDGLREAELANSFIGTTKRGIGPCYSSKAIRNGLRVCDLRHMDTLVRSSRSY